Protein AF-A0A4S8Y724-F1 (afdb_monomer_lite)

pLDDT: mean 84.33, std 8.19, range [50.81, 94.75]

Radius of gyration: 23.16 Å; chains: 1; bounding box: 51×45×66 Å

Foldseek 3Di:
DDADPDQLALDLPPDDLVVLCVVPFQASVLSVQLSVCSSVLQPLQNVQSVQCSNDHVPADRQWDFDFDQDPNDTDTDIDGSLVVVLVVLVVLLVQFDDVSLVSSLVSLVVSPPPDPHPSNVSSVVSNVSSVVSVVVGAWEWEFEDEPNDTPDDTFTQPVARDPVSVCVVVVVVCVVAQWPDWDWDDDPRYIYIYTYGYNVRDPVRSVVVVVVSNVRD

Secondary structure (DSSP, 8-state):
-PPPTT---S-TT---HHHHHHS--S-HHHHHHHHHHHHTT-HHHHHHHHHTTTS-TTSPTTEEEEEEEETTEEEEEEEEHHHHHHHHHHHHHHH---HHHHHHHHHHHHHTTT---TTHHHHHHHHHHHHHHHHHSPPEEEEEEETTEE-SPPEE--S-SSHHHHHHHHHHHHHHTTEEEEEEEEETTEEEEEEEE-TTS-HHHHHHHHHHHHTT-

Sequence (217 aa):
MELPDQMLLLEPLHCTADEIMQQGARNPTAVQRYLDCLSSGWLGQALIERYTYGESPDTPQGMLRIKSIIDGKFVDWLKPVKDEIKDDLREILEKGHDDMMEVERDLYEKAMEGTDDPGKELLSEL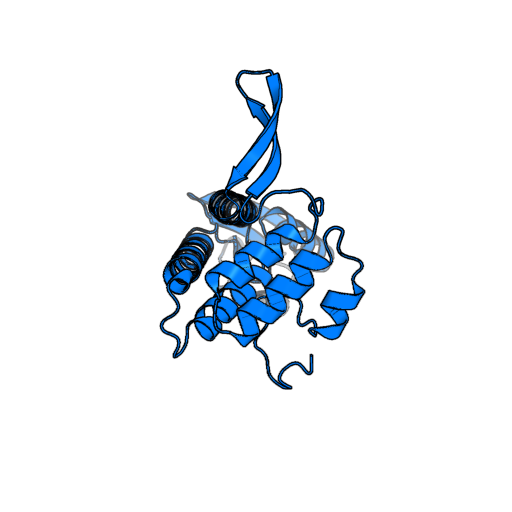VEMIDKGIQSMPKILVTITSKGQEIASPIELKWSYGLEDAIIRLSTKVLEKAIVGMEIKKSGRDFHILYQTDDAAGDSVTLALVEEMRQWR

Organism: Aureobasidium pullulans (NCBI:txid5580)

Structure (mmCIF, N/CA/C/O backbone):
data_AF-A0A4S8Y724-F1
#
_entry.id   AF-A0A4S8Y724-F1
#
loop_
_atom_site.group_PDB
_atom_site.id
_atom_site.type_symbol
_atom_site.label_atom_id
_atom_site.label_alt_id
_atom_site.label_comp_id
_atom_site.label_asym_id
_atom_site.label_entity_id
_atom_site.label_seq_id
_atom_site.pdbx_PDB_ins_code
_atom_site.Cartn_x
_atom_site.Cartn_y
_atom_site.Cartn_z
_atom_site.occupancy
_atom_site.B_iso_or_equiv
_atom_site.auth_seq_id
_atom_site.auth_comp_id
_atom_site.auth_asym_id
_atom_site.auth_atom_id
_atom_site.pdbx_PDB_model_num
ATOM 1 N N . MET A 1 1 ? -1.692 -8.146 -31.064 1.00 50.81 1 MET A N 1
ATOM 2 C CA . MET A 1 1 ? -1.360 -9.423 -30.405 1.00 50.81 1 MET A CA 1
ATOM 3 C C . MET A 1 1 ? -2.606 -9.828 -29.643 1.00 50.81 1 MET A C 1
ATOM 5 O O . MET A 1 1 ? -3.194 -8.941 -29.041 1.00 50.81 1 MET A O 1
ATOM 9 N N . GLU A 1 2 ? -3.067 -11.073 -29.743 1.00 56.47 2 GLU A N 1
ATOM 10 C CA . GLU A 1 2 ? -4.159 -11.546 -28.879 1.00 56.47 2 GLU A CA 1
ATOM 11 C C . GLU A 1 2 ? -3.566 -11.835 -27.496 1.00 56.47 2 GLU A C 1
ATOM 13 O O . GLU A 1 2 ? -2.575 -12.559 -27.395 1.00 56.47 2 GLU A O 1
ATOM 18 N N . LEU A 1 3 ? -4.102 -11.189 -26.460 1.00 58.44 3 LEU A N 1
ATOM 19 C CA . LEU A 1 3 ? -3.680 -11.397 -25.076 1.00 58.44 3 LEU A CA 1
ATOM 20 C C . LEU A 1 3 ? -4.380 -12.642 -24.509 1.00 58.44 3 LEU A C 1
ATOM 22 O O . LEU A 1 3 ? -5.485 -12.960 -24.947 1.00 58.44 3 LEU A O 1
ATOM 26 N N . PRO A 1 4 ? -3.777 -13.354 -23.543 1.00 60.50 4 PRO A N 1
ATOM 27 C CA . PRO A 1 4 ? -4.434 -14.489 -22.905 1.00 60.50 4 PRO A CA 1
ATOM 28 C C . PRO A 1 4 ? -5.722 -14.059 -22.185 1.00 60.50 4 PRO A C 1
ATOM 30 O O . PRO A 1 4 ? -5.703 -13.088 -21.430 1.00 60.50 4 PRO A O 1
ATOM 33 N N . ASP A 1 5 ? -6.799 -14.840 -22.328 1.00 55.91 5 ASP A N 1
ATOM 34 C CA . ASP A 1 5 ? -8.103 -14.584 -21.680 1.00 55.91 5 ASP A CA 1
ATOM 35 C C . ASP A 1 5 ? -8.032 -14.530 -20.137 1.00 55.91 5 ASP A C 1
ATOM 37 O O . ASP A 1 5 ? -8.931 -14.006 -19.483 1.00 55.91 5 ASP A O 1
ATOM 41 N N . GLN A 1 6 ? -6.972 -15.084 -19.536 1.00 62.72 6 GLN A N 1
ATOM 42 C CA . GLN A 1 6 ? -6.714 -15.062 -18.093 1.00 62.72 6 GLN A CA 1
ATOM 43 C C . GLN A 1 6 ? -5.250 -14.699 -17.819 1.00 62.72 6 GLN A C 1
ATOM 45 O O . GLN A 1 6 ? -4.446 -15.542 -17.423 1.00 62.72 6 GLN A O 1
ATOM 50 N N . MET A 1 7 ? -4.888 -13.439 -18.059 1.00 75.56 7 MET A N 1
ATOM 51 C CA . MET A 1 7 ? -3.603 -12.885 -17.628 1.00 75.56 7 MET A CA 1
ATOM 52 C C . MET A 1 7 ? -3.750 -12.252 -16.241 1.00 75.56 7 MET A C 1
ATOM 54 O O . MET A 1 7 ? -4.603 -11.390 -16.037 1.00 75.56 7 MET A O 1
ATOM 58 N N . LEU A 1 8 ? -2.920 -12.670 -15.281 1.00 83.56 8 LEU A N 1
ATOM 59 C CA . LEU A 1 8 ? -2.860 -12.017 -13.976 1.00 83.56 8 LEU A CA 1
ATOM 60 C C . LEU A 1 8 ? -2.126 -10.678 -14.127 1.00 83.56 8 LEU A C 1
ATOM 62 O O . LEU A 1 8 ? -0.907 -10.647 -14.282 1.00 83.56 8 LEU A O 1
ATOM 66 N N . LEU A 1 9 ? -2.877 -9.580 -14.114 1.00 89.12 9 LEU A N 1
ATOM 67 C CA . LEU A 1 9 ? -2.319 -8.231 -14.155 1.00 89.12 9 LEU A CA 1
ATOM 68 C C . LEU A 1 9 ? -1.819 -7.844 -12.767 1.00 89.12 9 LEU A C 1
ATOM 70 O O . LEU A 1 9 ? -2.533 -8.035 -11.792 1.00 89.12 9 LEU A O 1
ATOM 74 N N . LEU A 1 10 ? -0.633 -7.246 -12.683 1.00 88.31 10 LEU A N 1
ATOM 75 C CA . LEU A 1 10 ? -0.099 -6.618 -11.467 1.00 88.31 10 LEU A CA 1
ATOM 76 C C . LEU A 1 10 ? -0.767 -5.253 -11.185 1.00 88.31 10 LEU A C 1
ATOM 78 O O . LEU A 1 10 ? -0.071 -4.271 -10.957 1.00 88.31 10 LEU A O 1
ATOM 82 N N . GLU A 1 11 ? -2.097 -5.178 -11.272 1.00 85.19 11 GLU A N 1
ATOM 83 C CA . GLU A 1 11 ? -2.910 -3.986 -10.999 1.00 85.19 11 GLU A CA 1
ATOM 84 C C . GLU A 1 11 ? -3.979 -4.295 -9.932 1.00 85.19 11 GLU A C 1
ATOM 86 O O . GLU A 1 11 ? -4.795 -5.198 -10.135 1.00 85.19 11 GLU A O 1
ATOM 91 N N . PRO A 1 12 ? -4.045 -3.542 -8.820 1.00 72.62 12 PRO A N 1
ATOM 92 C CA . PRO A 1 12 ? -5.002 -3.791 -7.742 1.00 72.62 12 PRO A CA 1
ATOM 93 C C . PRO A 1 12 ? -6.433 -3.333 -8.077 1.00 72.62 12 PRO A C 1
ATOM 95 O O . PRO A 1 12 ? -7.382 -3.754 -7.426 1.00 72.62 12 PRO A O 1
ATOM 98 N N . LEU A 1 13 ? -6.626 -2.506 -9.113 1.00 74.25 13 LEU A N 1
ATOM 99 C CA . LEU A 1 13 ? -7.915 -1.875 -9.444 1.00 74.25 13 LEU A CA 1
ATOM 100 C C . LEU A 1 13 ? -8.866 -2.741 -10.298 1.00 74.25 13 LEU A C 1
ATOM 102 O O . LEU A 1 13 ? -9.818 -2.213 -10.870 1.00 74.25 13 LEU A O 1
ATOM 106 N N . HIS A 1 14 ? -8.630 -4.055 -10.398 1.00 70.62 14 HIS A N 1
ATOM 107 C CA . HIS A 1 14 ? -9.450 -5.000 -11.178 1.00 70.62 14 HIS A CA 1
ATOM 108 C C . HIS A 1 14 ? -9.737 -4.563 -12.630 1.00 70.62 14 HIS A C 1
ATOM 110 O O . HIS A 1 14 ? -10.817 -4.824 -13.160 1.00 70.62 14 HIS A O 1
ATOM 116 N N . CYS A 1 15 ? -8.781 -3.901 -13.281 1.00 77.38 15 CYS A N 1
ATOM 117 C CA . CYS A 1 15 ? -8.887 -3.543 -14.690 1.00 77.38 15 CYS A CA 1
ATOM 118 C C . CYS A 1 15 ? -8.529 -4.724 -15.606 1.00 77.38 15 CYS A C 1
ATOM 120 O O . CYS A 1 15 ? -7.830 -5.661 -15.224 1.00 77.38 15 CYS A O 1
ATOM 122 N N . THR A 1 16 ? -9.014 -4.668 -16.839 1.00 83.75 16 THR A N 1
ATOM 123 C CA . THR A 1 16 ? -8.632 -5.549 -17.945 1.00 83.75 16 THR A CA 1
ATOM 124 C C . THR A 1 16 ? -7.471 -4.947 -18.735 1.00 83.75 16 THR A C 1
ATOM 126 O O . THR A 1 16 ? -7.228 -3.740 -18.696 1.00 83.75 16 THR A O 1
ATOM 129 N N . ALA A 1 17 ? -6.757 -5.770 -19.507 1.00 82.81 17 ALA A N 1
ATOM 130 C CA . ALA A 1 17 ? -5.670 -5.273 -20.349 1.00 82.81 17 ALA A CA 1
ATOM 131 C C . ALA A 1 17 ? -6.146 -4.224 -21.374 1.00 82.81 17 ALA A C 1
ATOM 133 O O . ALA A 1 17 ? -5.466 -3.219 -21.582 1.00 82.81 17 ALA A O 1
ATOM 134 N N . ASP A 1 18 ? -7.337 -4.418 -21.951 1.00 81.88 18 ASP A N 1
ATOM 135 C CA . ASP A 1 18 ? -7.951 -3.458 -22.874 1.00 81.88 18 ASP A CA 1
ATOM 136 C C . ASP A 1 18 ? -8.247 -2.119 -22.188 1.00 81.88 18 ASP A C 1
ATOM 138 O O . ASP A 1 18 ? -7.992 -1.059 -22.762 1.00 81.88 18 ASP A O 1
ATOM 142 N N . GLU A 1 19 ? -8.738 -2.148 -20.946 1.00 84.88 19 GLU A N 1
ATOM 143 C CA . GLU A 1 19 ? -8.972 -0.932 -20.165 1.00 84.88 19 GLU A CA 1
ATOM 144 C C . GLU A 1 19 ? -7.664 -0.185 -19.887 1.00 84.88 19 GLU A C 1
ATOM 146 O O . GLU A 1 19 ? -7.619 1.028 -20.085 1.00 84.88 19 GLU A O 1
ATOM 151 N N . ILE A 1 20 ? -6.579 -0.878 -19.519 1.00 84.44 20 ILE A N 1
ATOM 152 C CA . ILE A 1 20 ? -5.262 -0.244 -19.313 1.00 84.44 20 ILE A CA 1
ATOM 153 C C . ILE A 1 20 ? -4.777 0.420 -20.610 1.00 84.44 20 ILE A C 1
ATOM 155 O O . ILE A 1 20 ? -4.325 1.566 -20.596 1.00 84.44 20 ILE A O 1
ATOM 159 N N . MET A 1 21 ? -4.913 -0.257 -21.755 1.00 83.19 21 MET A N 1
ATOM 160 C CA . MET A 1 21 ? -4.533 0.309 -23.055 1.00 83.19 21 MET A CA 1
ATOM 161 C C . MET A 1 21 ? -5.349 1.558 -23.425 1.00 83.19 21 MET A C 1
ATOM 163 O O . MET A 1 21 ? -4.841 2.442 -24.117 1.00 83.19 21 MET A O 1
ATOM 167 N N . GLN A 1 22 ? -6.595 1.657 -22.958 1.00 82.50 22 GLN A N 1
ATOM 168 C CA . GLN A 1 22 ? -7.498 2.777 -23.238 1.00 82.50 22 GLN A CA 1
ATOM 169 C C . GLN A 1 22 ? -7.375 3.947 -22.249 1.00 82.50 22 GLN A C 1
ATOM 171 O O . GLN A 1 22 ? -7.825 5.046 -22.570 1.00 82.50 22 GLN A O 1
ATOM 176 N N . GLN A 1 23 ? -6.730 3.765 -21.091 1.00 80.19 23 GLN A N 1
ATOM 177 C CA . GLN A 1 23 ? -6.612 4.783 -20.031 1.00 80.19 23 GLN A CA 1
ATOM 178 C C . GLN A 1 23 ? -5.786 6.030 -20.409 1.00 80.19 23 GLN A C 1
ATOM 180 O O . GLN A 1 23 ? -5.678 6.961 -19.613 1.00 80.19 23 GLN A O 1
ATOM 185 N N . GLY A 1 24 ? -5.240 6.108 -21.627 1.00 76.19 24 GLY A N 1
ATOM 186 C CA . GLY A 1 24 ? -4.552 7.307 -22.110 1.00 76.19 24 GLY A CA 1
ATOM 187 C C . GLY A 1 24 ? -3.222 7.564 -21.398 1.00 76.19 24 GLY A C 1
ATOM 188 O O . GLY A 1 24 ? -2.904 8.713 -21.089 1.00 76.19 24 GLY A O 1
ATOM 189 N N . ALA A 1 25 ? -2.450 6.502 -21.136 1.00 84.50 25 ALA A N 1
ATOM 190 C CA . ALA A 1 25 ? -1.119 6.602 -20.545 1.00 84.50 25 ALA A CA 1
ATOM 191 C C . ALA A 1 25 ? -0.234 7.596 -21.314 1.00 84.50 25 ALA A C 1
ATOM 193 O O . ALA A 1 25 ? -0.240 7.647 -22.547 1.00 84.50 25 ALA A O 1
ATOM 194 N N . ARG A 1 26 ? 0.580 8.364 -20.583 1.00 85.88 26 ARG A N 1
ATOM 195 C CA . ARG A 1 26 ? 1.536 9.303 -21.185 1.00 85.88 26 ARG A CA 1
ATOM 196 C C . ARG A 1 26 ? 2.634 8.571 -21.960 1.00 85.88 26 ARG A C 1
ATOM 198 O O . ARG A 1 26 ? 3.128 9.097 -22.958 1.00 85.88 26 ARG A O 1
ATOM 205 N N . ASN A 1 27 ? 2.952 7.346 -21.539 1.00 88.25 27 ASN A N 1
ATOM 206 C CA . ASN A 1 27 ? 3.823 6.413 -22.240 1.00 88.25 27 ASN A CA 1
ATOM 207 C C . ASN A 1 27 ? 3.052 5.152 -22.689 1.00 88.25 27 ASN A C 1
ATOM 209 O O . ASN A 1 27 ? 3.112 4.121 -22.017 1.00 88.25 27 ASN A O 1
ATOM 213 N N . PRO A 1 28 ? 2.356 5.178 -23.841 1.00 87.88 28 PRO A N 1
ATOM 214 C CA . PRO A 1 28 ? 1.649 4.002 -24.358 1.00 87.88 28 PRO A CA 1
ATOM 215 C C . PRO A 1 28 ? 2.576 2.809 -24.631 1.00 87.88 28 PRO A C 1
ATOM 217 O O . PRO A 1 28 ? 2.171 1.656 -24.518 1.00 87.88 28 PRO A O 1
ATOM 220 N N . THR A 1 29 ? 3.846 3.071 -24.955 1.00 89.06 29 THR A N 1
ATOM 221 C CA . THR A 1 29 ? 4.844 2.018 -25.174 1.00 89.06 29 THR A CA 1
ATOM 222 C C . THR A 1 29 ? 5.151 1.259 -23.883 1.00 89.06 29 THR A C 1
ATOM 224 O O . THR A 1 29 ? 5.388 0.058 -23.939 1.00 89.06 29 THR A O 1
ATOM 227 N N . ALA A 1 30 ? 5.121 1.924 -22.722 1.00 91.00 30 ALA A N 1
ATOM 228 C CA . ALA A 1 30 ? 5.264 1.256 -21.428 1.00 91.00 30 ALA A CA 1
ATOM 229 C C . ALA A 1 30 ? 4.103 0.296 -21.150 1.00 91.00 30 ALA A C 1
ATOM 231 O O . ALA A 1 30 ? 4.340 -0.823 -20.711 1.00 91.00 30 ALA A O 1
ATOM 232 N N . VAL A 1 31 ? 2.869 0.684 -21.491 1.00 91.06 31 VAL A N 1
ATOM 233 C CA . VAL A 1 31 ? 1.697 -0.202 -21.379 1.00 91.06 31 VAL A CA 1
ATOM 234 C C . VAL A 1 31 ? 1.869 -1.449 -22.244 1.00 91.06 31 VAL A C 1
ATOM 236 O O . VAL A 1 31 ? 1.654 -2.562 -21.774 1.00 91.06 31 VAL A O 1
ATOM 239 N N . GLN A 1 32 ? 2.324 -1.294 -23.491 1.00 90.06 32 GLN A N 1
ATOM 240 C CA . GLN A 1 32 ? 2.586 -2.453 -24.345 1.00 90.06 32 GLN A CA 1
ATOM 241 C C . GLN A 1 32 ? 3.688 -3.348 -23.760 1.00 90.06 32 GLN A C 1
ATOM 243 O O . GLN A 1 32 ? 3.498 -4.557 -23.656 1.00 90.06 32 GLN A O 1
ATOM 248 N N . ARG A 1 33 ? 4.813 -2.764 -23.319 1.00 91.19 33 ARG A N 1
ATOM 249 C CA . ARG A 1 33 ? 5.914 -3.525 -22.706 1.00 91.19 33 ARG A CA 1
ATOM 250 C C . ARG A 1 33 ? 5.476 -4.247 -21.435 1.00 91.19 33 ARG A C 1
ATOM 252 O O . ARG A 1 33 ? 5.910 -5.373 -21.224 1.00 91.19 33 ARG A O 1
ATOM 259 N N . TYR A 1 34 ? 4.621 -3.638 -20.619 1.00 92.75 34 TYR A N 1
ATOM 260 C CA . TYR A 1 34 ? 4.039 -4.269 -19.438 1.00 92.75 34 TYR A CA 1
ATOM 261 C C . TYR A 1 34 ? 3.303 -5.563 -19.796 1.00 92.75 34 TYR A C 1
ATOM 263 O O . TYR A 1 34 ? 3.619 -6.621 -19.251 1.00 92.75 34 TYR A O 1
ATOM 271 N N . LEU A 1 35 ? 2.370 -5.490 -20.749 1.00 91.25 35 LEU A N 1
ATOM 272 C CA . LEU A 1 35 ? 1.575 -6.643 -21.178 1.00 91.25 35 LEU A CA 1
ATOM 273 C C . LEU A 1 35 ? 2.461 -7.720 -21.823 1.00 91.25 35 LEU A C 1
ATOM 275 O O . LEU A 1 35 ? 2.308 -8.905 -21.525 1.00 91.25 35 LEU A O 1
ATOM 279 N N . ASP A 1 36 ? 3.438 -7.313 -22.637 1.00 90.62 36 ASP A N 1
ATOM 280 C CA . ASP A 1 36 ? 4.399 -8.226 -23.260 1.00 90.62 36 ASP A CA 1
ATOM 281 C C . ASP A 1 36 ? 5.251 -8.950 -22.197 1.00 90.62 36 ASP A C 1
ATOM 283 O O . ASP A 1 36 ? 5.431 -10.170 -22.267 1.00 90.62 36 ASP A O 1
ATOM 287 N N . CYS A 1 37 ? 5.722 -8.230 -21.171 1.00 91.00 37 CYS A N 1
ATOM 288 C CA . CYS A 1 37 ? 6.478 -8.804 -20.057 1.00 91.00 37 CYS A CA 1
ATOM 289 C C . CYS A 1 37 ? 5.633 -9.802 -19.263 1.00 91.00 37 CYS A C 1
AT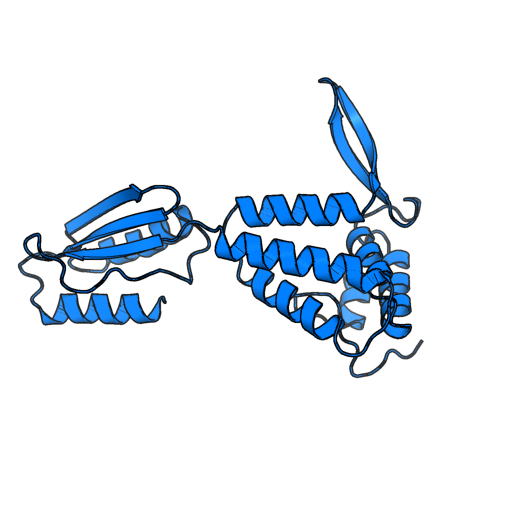OM 291 O O . CYS A 1 37 ? 6.102 -10.908 -19.002 1.00 91.00 37 CYS A O 1
ATOM 293 N N . LEU A 1 38 ? 4.380 -9.465 -18.938 1.00 89.44 38 LEU A N 1
ATOM 294 C CA . LEU A 1 38 ? 3.471 -10.385 -18.247 1.00 89.44 38 LEU A CA 1
ATOM 295 C C . LEU A 1 38 ? 3.213 -11.655 -19.057 1.00 89.44 38 LEU A C 1
ATOM 297 O O . LEU A 1 38 ? 3.320 -12.754 -18.517 1.00 89.44 38 LEU A O 1
ATOM 301 N N . SER A 1 39 ? 2.953 -11.522 -20.360 1.00 87.06 39 SER A N 1
ATOM 302 C CA . SER A 1 39 ? 2.743 -12.674 -21.246 1.00 87.06 39 SER A CA 1
ATOM 303 C C . SER A 1 39 ? 3.971 -13.590 -21.337 1.00 87.06 39 SER A C 1
ATOM 305 O O . SER A 1 39 ? 3.839 -14.793 -21.554 1.00 87.06 39 SER A O 1
ATOM 307 N N . SER A 1 40 ? 5.162 -13.026 -21.118 1.00 87.31 40 SER A N 1
ATOM 308 C CA . SER A 1 40 ? 6.445 -13.734 -21.120 1.00 87.31 40 SER A CA 1
ATOM 309 C C . SER A 1 40 ? 6.866 -14.234 -19.731 1.00 87.31 40 SER A C 1
ATOM 311 O O . SER A 1 40 ? 7.923 -14.851 -19.599 1.00 87.31 40 SER A O 1
ATOM 313 N N . GLY A 1 41 ? 6.069 -13.967 -18.690 1.00 85.31 41 GLY A N 1
ATOM 314 C CA . GLY A 1 41 ? 6.367 -14.328 -17.301 1.00 85.31 41 GLY A CA 1
ATOM 315 C C . GLY A 1 41 ? 7.423 -13.451 -16.617 1.00 85.31 41 GLY A C 1
ATOM 316 O O . GLY A 1 41 ? 7.922 -13.830 -15.562 1.00 85.31 41 GLY A O 1
ATOM 317 N N . TRP A 1 42 ? 7.775 -12.296 -17.189 1.00 89.44 42 TRP A N 1
ATOM 318 C CA . TRP A 1 42 ? 8.791 -11.372 -16.669 1.00 89.44 42 TRP A CA 1
ATOM 319 C C . TRP A 1 42 ? 8.166 -10.386 -15.680 1.00 89.44 42 TRP A C 1
ATOM 321 O O . TRP A 1 42 ? 7.915 -9.221 -15.998 1.00 89.44 42 TRP A O 1
ATOM 331 N N . LEU A 1 43 ? 7.883 -10.863 -14.471 1.00 89.31 43 LEU A N 1
ATOM 332 C CA . LEU A 1 43 ? 7.096 -10.141 -13.469 1.00 89.31 43 LEU A CA 1
ATOM 333 C C . LEU A 1 43 ? 7.789 -8.875 -12.970 1.00 89.31 43 LEU A C 1
ATOM 335 O O . LEU A 1 43 ? 7.159 -7.822 -12.883 1.00 89.31 43 LEU A O 1
ATOM 339 N N . GLY A 1 44 ? 9.089 -8.955 -12.676 1.00 88.69 44 GLY A N 1
ATOM 340 C CA . GLY A 1 44 ? 9.834 -7.789 -12.190 1.00 88.69 44 GLY A CA 1
ATOM 341 C C . GLY A 1 44 ? 9.902 -6.677 -13.234 1.00 88.69 44 GLY A C 1
ATOM 342 O O . GLY A 1 44 ? 9.716 -5.506 -12.905 1.00 88.69 44 GLY A O 1
ATOM 343 N N . GLN A 1 45 ? 10.106 -7.042 -14.505 1.00 90.00 45 GLN A N 1
ATOM 344 C CA . GLN A 1 45 ? 10.107 -6.064 -15.590 1.00 90.00 45 GLN A CA 1
ATOM 345 C C . GLN A 1 45 ? 8.707 -5.498 -15.820 1.00 90.00 45 GLN A C 1
ATOM 347 O O . GLN A 1 45 ? 8.578 -4.289 -15.974 1.00 90.00 45 GLN A O 1
ATOM 352 N N . ALA A 1 46 ? 7.659 -6.326 -15.776 1.00 91.88 46 ALA A N 1
ATOM 353 C CA . ALA A 1 46 ? 6.287 -5.843 -15.866 1.00 91.88 46 ALA A CA 1
ATOM 354 C C . ALA A 1 46 ? 5.999 -4.789 -14.783 1.00 91.88 46 ALA A C 1
ATOM 356 O O . ALA A 1 46 ? 5.570 -3.683 -15.102 1.00 91.88 46 ALA A O 1
ATOM 357 N N . LEU A 1 47 ? 6.319 -5.062 -13.517 1.00 91.56 47 LEU A N 1
ATOM 358 C CA . LEU A 1 47 ? 6.109 -4.087 -12.444 1.00 91.56 47 LEU A CA 1
ATOM 359 C C . LEU A 1 47 ? 6.865 -2.767 -12.687 1.00 91.56 47 LEU A C 1
ATOM 361 O O . LEU A 1 47 ? 6.323 -1.691 -12.445 1.00 91.56 47 LEU A O 1
ATOM 365 N N . ILE A 1 48 ? 8.086 -2.833 -13.223 1.00 90.88 48 ILE A N 1
ATOM 366 C CA . ILE A 1 48 ? 8.846 -1.638 -13.612 1.00 90.88 48 ILE A CA 1
ATOM 367 C C . ILE A 1 48 ? 8.121 -0.850 -14.709 1.00 90.88 48 ILE A C 1
ATOM 369 O O . ILE A 1 48 ? 8.009 0.370 -14.614 1.00 90.88 48 ILE A O 1
ATOM 373 N N . GLU A 1 49 ? 7.619 -1.523 -15.747 1.00 91.25 49 GLU A N 1
ATOM 374 C CA . GLU A 1 49 ? 6.905 -0.858 -16.842 1.00 91.25 49 GLU A CA 1
ATOM 375 C C . GLU A 1 49 ? 5.621 -0.175 -16.358 1.00 91.25 49 GLU A C 1
ATOM 377 O O . GLU A 1 49 ? 5.347 0.951 -16.783 1.00 91.25 49 GLU A O 1
ATOM 382 N N . ARG A 1 50 ? 4.898 -0.796 -15.416 1.00 90.81 50 ARG A N 1
ATOM 383 C CA . ARG A 1 50 ? 3.697 -0.228 -14.780 1.00 90.81 50 ARG A CA 1
ATOM 384 C C . ARG A 1 50 ? 3.953 1.162 -14.197 1.00 90.81 50 ARG A C 1
ATOM 386 O O . ARG A 1 50 ? 3.207 2.099 -14.466 1.00 90.81 50 ARG A O 1
ATOM 393 N N . TYR A 1 51 ? 5.062 1.334 -13.484 1.00 89.44 51 TYR A N 1
ATOM 394 C CA . TYR A 1 51 ? 5.443 2.624 -12.897 1.00 89.44 51 TYR A CA 1
ATOM 395 C C . TYR A 1 51 ? 5.793 3.698 -13.938 1.00 89.44 51 TYR A C 1
ATOM 397 O O . TYR A 1 51 ? 5.781 4.889 -13.638 1.00 89.44 51 TYR A O 1
ATOM 405 N N . THR A 1 52 ? 6.069 3.310 -15.184 1.00 89.62 52 THR A N 1
ATOM 406 C CA . THR A 1 52 ? 6.468 4.245 -16.248 1.00 89.62 52 THR A CA 1
ATOM 407 C C . THR A 1 52 ? 5.312 4.714 -17.137 1.00 89.62 52 THR A C 1
ATOM 409 O O . THR A 1 52 ? 5.540 5.478 -18.076 1.00 89.62 52 THR A O 1
ATOM 412 N N . TYR A 1 53 ? 4.059 4.335 -16.851 1.00 90.12 53 TYR A N 1
ATOM 413 C CA . TYR A 1 53 ? 2.889 4.776 -17.632 1.00 90.12 53 TYR A CA 1
ATOM 414 C C . TYR A 1 53 ? 2.733 6.301 -17.683 1.00 90.12 53 TYR A C 1
ATOM 416 O O . TYR A 1 53 ? 2.319 6.854 -18.706 1.00 90.12 53 TYR A O 1
ATOM 424 N N . GLY A 1 54 ? 3.066 6.985 -16.583 1.00 87.25 54 GLY A N 1
ATOM 425 C CA . GLY A 1 54 ? 2.981 8.442 -16.446 1.00 87.25 54 GLY A CA 1
ATOM 426 C C . GLY A 1 54 ? 4.174 9.213 -17.022 1.00 87.25 54 GLY A C 1
ATOM 427 O O . GLY A 1 54 ? 4.146 10.448 -17.054 1.00 87.25 54 GLY A O 1
ATOM 428 N N . GLU A 1 55 ? 5.205 8.513 -17.495 1.00 90.56 55 GLU A N 1
ATOM 429 C CA . GLU A 1 55 ? 6.468 9.108 -17.929 1.00 90.56 55 GLU A CA 1
ATOM 430 C C . GLU A 1 55 ? 6.463 9.570 -19.390 1.00 90.56 55 GLU A C 1
ATOM 432 O O . GLU A 1 55 ? 5.545 9.306 -20.167 1.00 90.56 55 GLU A O 1
ATOM 437 N N . SER A 1 56 ? 7.508 10.306 -19.780 1.00 87.06 56 SER A N 1
ATOM 438 C CA . SER A 1 56 ? 7.758 10.589 -21.196 1.00 87.06 56 SER A CA 1
ATOM 439 C C . SER A 1 56 ? 8.175 9.305 -21.928 1.00 87.06 56 SER A C 1
ATOM 441 O O . SER A 1 56 ? 8.940 8.524 -21.359 1.00 87.06 56 SER A O 1
ATOM 443 N N . PRO A 1 57 ? 7.799 9.109 -23.206 1.00 85.19 57 PRO A N 1
ATOM 444 C CA . PRO A 1 57 ? 8.348 8.033 -24.038 1.00 85.19 57 PRO A CA 1
ATOM 445 C C . PRO A 1 57 ? 9.884 8.033 -24.130 1.00 85.19 57 PRO A C 1
ATOM 447 O O . PRO A 1 57 ? 10.479 6.984 -24.354 1.00 85.19 57 PRO A O 1
ATOM 450 N N . ASP A 1 58 ? 10.515 9.196 -23.926 1.00 86.19 58 ASP A N 1
ATOM 451 C CA . ASP A 1 58 ? 11.975 9.363 -23.932 1.00 86.19 58 ASP A CA 1
ATOM 452 C C . ASP A 1 58 ? 12.646 9.025 -22.588 1.00 86.19 58 ASP A C 1
ATOM 454 O O . ASP A 1 58 ? 13.875 9.063 -22.488 1.00 86.19 58 ASP A O 1
ATOM 458 N N . THR A 1 59 ? 11.875 8.763 -21.524 1.00 87.19 59 THR A N 1
ATOM 459 C CA . THR A 1 59 ? 12.447 8.364 -20.233 1.00 87.19 59 THR A CA 1
ATOM 460 C C . THR A 1 59 ? 13.101 6.983 -20.393 1.00 87.19 59 THR A C 1
ATOM 462 O O . THR A 1 59 ? 12.453 6.060 -20.895 1.00 87.19 59 THR A O 1
ATOM 465 N N . PRO A 1 60 ? 14.379 6.811 -19.997 1.00 87.12 60 PRO A N 1
ATOM 466 C CA . PRO A 1 60 ? 15.052 5.522 -20.104 1.00 87.12 60 PRO A CA 1
ATOM 467 C C . PRO A 1 60 ? 14.307 4.415 -19.355 1.00 87.12 60 PRO A C 1
ATOM 469 O O . PRO A 1 60 ? 13.787 4.633 -18.261 1.00 87.12 60 PRO A O 1
ATOM 472 N N . GLN A 1 61 ? 14.304 3.212 -19.926 1.00 82.88 61 GLN A N 1
ATOM 473 C CA . GLN A 1 61 ? 13.696 2.043 -19.297 1.00 82.88 61 GLN A CA 1
ATOM 474 C C . GLN A 1 61 ? 14.305 1.795 -17.907 1.00 82.88 61 GLN A C 1
ATOM 476 O O . GLN A 1 61 ? 15.525 1.840 -17.740 1.00 82.88 61 GLN A O 1
ATOM 481 N N . GLY A 1 62 ? 13.451 1.542 -16.912 1.00 83.69 62 GLY A N 1
ATOM 482 C CA . GLY A 1 62 ? 13.879 1.327 -15.527 1.00 83.69 62 GLY A CA 1
ATOM 483 C C . GLY A 1 62 ? 14.214 2.599 -14.739 1.00 83.69 62 GLY A C 1
ATOM 484 O O . GLY A 1 62 ? 14.692 2.483 -13.611 1.00 83.69 62 GLY A O 1
ATOM 485 N N . MET A 1 63 ? 13.950 3.791 -15.287 1.00 89.81 63 MET A N 1
ATOM 486 C CA . MET A 1 63 ? 14.163 5.079 -14.617 1.00 89.81 63 MET A CA 1
ATOM 487 C C . MET A 1 63 ? 12.877 5.917 -14.570 1.00 89.81 63 MET A C 1
ATOM 489 O O . MET A 1 63 ? 12.049 5.834 -15.474 1.00 89.81 63 MET A O 1
ATOM 493 N N . LEU A 1 64 ? 12.745 6.771 -13.552 1.00 89.38 64 LEU A N 1
ATOM 494 C CA . LEU A 1 64 ? 11.684 7.777 -13.426 1.00 89.38 64 LEU A CA 1
ATOM 495 C C . LEU A 1 64 ? 12.277 9.176 -13.361 1.00 89.38 64 LEU A C 1
ATOM 497 O O . LEU A 1 64 ? 13.342 9.375 -12.772 1.00 89.38 64 LEU A O 1
ATOM 501 N N . ARG A 1 65 ? 11.580 10.151 -13.948 1.00 88.19 65 ARG A N 1
ATOM 502 C CA . ARG A 1 65 ? 11.949 11.559 -13.835 1.00 88.19 65 ARG A CA 1
ATOM 503 C C . ARG A 1 65 ? 11.376 12.145 -12.548 1.00 88.19 65 ARG A C 1
ATOM 505 O O . ARG A 1 65 ? 10.184 12.431 -12.466 1.00 88.19 65 ARG A O 1
ATOM 512 N N . ILE A 1 66 ? 12.241 12.372 -11.566 1.00 87.12 66 ILE A N 1
ATOM 513 C CA . ILE A 1 66 ? 11.853 12.818 -10.229 1.00 87.12 66 ILE A CA 1
ATOM 514 C C . ILE A 1 66 ? 12.266 14.269 -9.995 1.00 87.12 66 ILE A C 1
ATOM 516 O O . ILE A 1 66 ? 13.390 14.694 -10.272 1.00 87.12 66 ILE A O 1
ATOM 520 N N . LYS A 1 67 ? 11.340 15.025 -9.404 1.00 88.31 67 LYS A N 1
ATOM 521 C CA . LYS A 1 67 ? 11.549 16.399 -8.947 1.00 88.31 67 LYS A CA 1
ATOM 522 C C . LYS A 1 67 ? 11.765 16.399 -7.444 1.00 88.31 67 LYS A C 1
ATOM 524 O O . LYS A 1 67 ? 10.842 16.094 -6.698 1.00 88.31 67 LYS A O 1
ATOM 529 N N . SER A 1 68 ? 12.961 16.767 -6.997 1.00 86.12 68 SER A N 1
ATOM 530 C CA . SER A 1 68 ? 13.282 16.793 -5.569 1.00 86.12 68 SER A CA 1
ATOM 531 C C . SER A 1 68 ? 14.214 17.948 -5.208 1.00 86.12 68 SER A C 1
ATOM 533 O O . SER A 1 68 ? 14.787 18.610 -6.075 1.00 86.12 68 SER A O 1
ATOM 535 N N . ILE A 1 69 ? 14.344 18.220 -3.911 1.00 89.38 69 ILE A N 1
ATOM 536 C CA . ILE A 1 69 ? 15.295 19.192 -3.374 1.00 89.38 69 ILE A CA 1
ATOM 537 C C . ILE A 1 69 ? 16.520 18.424 -2.876 1.00 89.38 69 ILE A C 1
ATOM 539 O O . ILE A 1 69 ? 16.446 17.719 -1.874 1.00 89.38 69 ILE A O 1
ATOM 543 N N . ILE A 1 70 ? 17.656 18.597 -3.553 1.00 84.06 70 ILE A N 1
ATOM 544 C CA . ILE A 1 70 ? 18.951 18.023 -3.166 1.00 84.06 70 ILE A CA 1
ATOM 545 C C . ILE A 1 70 ? 19.877 19.179 -2.791 1.00 84.06 70 ILE A C 1
ATOM 547 O O . ILE A 1 70 ? 20.023 20.138 -3.550 1.00 84.06 70 ILE A O 1
ATOM 551 N N . ASP A 1 71 ? 20.456 19.128 -1.590 1.00 90.62 71 ASP A N 1
ATOM 552 C CA . ASP A 1 71 ? 21.322 20.182 -1.041 1.00 90.62 71 ASP A CA 1
ATOM 553 C C . ASP A 1 71 ? 20.696 21.591 -1.101 1.00 90.62 71 ASP A C 1
ATOM 555 O O . ASP A 1 71 ? 21.337 22.583 -1.458 1.00 90.62 71 ASP A O 1
ATOM 559 N N . GLY A 1 72 ? 19.396 21.680 -0.794 1.00 92.69 72 GLY A N 1
ATOM 560 C CA . GLY A 1 72 ? 18.637 22.936 -0.815 1.00 92.69 72 GLY A CA 1
ATOM 561 C C . GLY A 1 72 ? 18.348 23.487 -2.218 1.00 92.69 72 GLY A C 1
ATOM 562 O O . GLY A 1 72 ? 17.796 24.581 -2.336 1.00 92.69 72 GLY A O 1
ATOM 563 N N . LYS A 1 73 ? 18.694 22.754 -3.284 1.00 91.56 73 LYS A N 1
ATOM 564 C CA . LYS A 1 73 ? 18.408 23.119 -4.675 1.00 91.56 73 LYS A CA 1
ATOM 565 C C . LYS A 1 73 ? 17.351 22.202 -5.258 1.00 91.56 73 LYS A C 1
ATOM 567 O O . LYS A 1 73 ? 17.456 20.984 -5.173 1.00 91.56 73 LYS A O 1
ATOM 572 N N . PHE A 1 74 ? 16.357 22.802 -5.898 1.00 92.75 74 PHE A N 1
ATOM 573 C CA . PHE A 1 74 ? 15.406 22.049 -6.699 1.00 92.75 74 PHE A CA 1
ATOM 574 C C . PHE A 1 74 ? 16.110 21.501 -7.942 1.00 92.75 74 PHE A C 1
ATOM 576 O O . PHE A 1 74 ? 16.683 22.268 -8.721 1.00 92.75 74 PHE A O 1
ATOM 583 N N . VAL A 1 75 ? 16.076 20.183 -8.107 1.00 90.31 75 VAL A N 1
ATOM 584 C CA . VAL A 1 75 ? 16.710 19.470 -9.212 1.00 90.31 75 VAL A CA 1
ATOM 585 C C . VAL A 1 75 ? 15.743 18.457 -9.811 1.00 90.31 75 VAL A C 1
ATOM 587 O O . VAL A 1 75 ? 14.942 17.833 -9.113 1.00 90.31 75 VAL A O 1
ATOM 590 N N . ASP A 1 76 ? 15.833 18.319 -11.127 1.00 91.69 76 ASP A N 1
ATOM 591 C CA . ASP A 1 76 ? 15.160 17.281 -11.898 1.00 91.69 76 ASP A CA 1
ATOM 592 C C . ASP A 1 76 ? 16.216 16.241 -12.286 1.00 91.69 76 ASP A C 1
ATOM 594 O O . ASP A 1 76 ? 17.264 16.600 -12.837 1.00 91.69 76 ASP A O 1
ATOM 598 N N . TRP A 1 77 ? 15.994 14.980 -11.927 1.00 90.81 77 TRP A N 1
ATOM 599 C CA . TRP A 1 77 ? 16.962 13.902 -12.121 1.00 90.81 77 TRP A CA 1
ATOM 600 C C . TRP A 1 77 ? 16.267 12.549 -12.315 1.00 90.81 77 TRP A C 1
ATOM 602 O O . TRP A 1 77 ? 15.055 12.424 -12.151 1.00 90.81 77 TRP A O 1
ATOM 612 N N . LEU A 1 78 ? 17.039 11.535 -12.716 1.00 91.25 78 LEU A N 1
ATOM 613 C CA . LEU A 1 78 ? 16.532 10.181 -12.935 1.00 91.25 78 LEU A CA 1
ATOM 614 C C . LEU A 1 78 ? 16.823 9.280 -11.740 1.00 91.25 78 LEU A C 1
ATOM 616 O O . LEU A 1 78 ? 17.988 9.118 -11.374 1.00 91.25 78 LEU A O 1
ATOM 620 N N . LYS A 1 79 ? 15.786 8.640 -11.205 1.00 92.38 79 LYS A N 1
ATOM 621 C CA . LYS A 1 79 ? 15.892 7.649 -10.131 1.00 92.38 79 LYS A CA 1
ATOM 622 C C . LYS A 1 79 ? 15.540 6.249 -10.647 1.00 92.38 79 LYS A C 1
ATOM 624 O O . LYS A 1 79 ? 14.620 6.139 -11.462 1.00 92.38 79 LYS A O 1
ATOM 629 N N . PRO A 1 80 ? 16.226 5.182 -10.195 1.00 91.88 80 PRO A N 1
ATOM 630 C CA . PRO A 1 80 ? 15.829 3.815 -10.515 1.00 91.88 80 PRO A CA 1
ATOM 631 C C . PRO A 1 80 ? 14.398 3.519 -10.055 1.00 91.88 80 PRO A C 1
ATOM 633 O O . PRO A 1 80 ? 14.050 3.782 -8.905 1.00 91.88 80 PRO A O 1
ATOM 636 N N . VAL A 1 81 ? 13.584 2.919 -10.929 1.00 91.25 81 VAL A N 1
ATOM 637 C CA . VAL A 1 81 ? 12.170 2.607 -10.639 1.00 91.25 81 VAL A CA 1
ATOM 638 C C . VAL A 1 81 ? 12.040 1.742 -9.385 1.00 91.25 81 VAL A C 1
ATOM 640 O O . VAL A 1 81 ? 11.219 2.040 -8.532 1.00 91.25 81 VAL A O 1
ATOM 643 N N . LYS A 1 82 ? 12.890 0.718 -9.216 1.00 89.44 82 LYS A N 1
ATOM 644 C CA . LYS A 1 82 ? 12.861 -0.162 -8.031 1.00 89.44 82 LYS A CA 1
ATOM 645 C C . LYS A 1 82 ? 12.979 0.615 -6.712 1.00 89.44 82 LYS A C 1
ATOM 647 O O . LYS A 1 82 ? 12.317 0.252 -5.743 1.00 89.44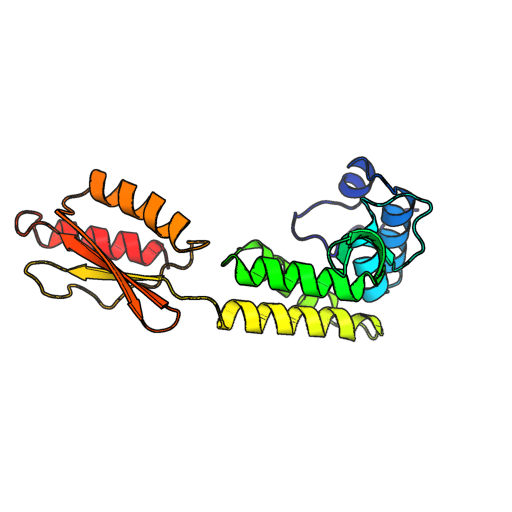 82 LYS A O 1
ATOM 652 N N . ASP A 1 83 ? 13.809 1.655 -6.677 1.00 91.25 83 ASP A N 1
ATOM 653 C CA . ASP A 1 83 ? 13.979 2.475 -5.476 1.00 91.25 83 ASP A CA 1
ATOM 654 C C . ASP A 1 83 ? 12.751 3.358 -5.240 1.00 91.25 83 ASP A C 1
ATOM 656 O O . ASP A 1 83 ? 12.343 3.533 -4.097 1.00 91.25 83 ASP A O 1
ATOM 660 N N . GLU A 1 84 ? 12.131 3.872 -6.308 1.00 91.62 84 GLU A N 1
ATOM 661 C CA . GLU A 1 84 ? 10.876 4.620 -6.194 1.00 91.62 84 GLU A CA 1
ATOM 662 C C . GLU A 1 84 ? 9.729 3.745 -5.694 1.00 91.62 84 GLU A C 1
ATOM 664 O O . GLU A 1 84 ? 9.093 4.119 -4.722 1.00 91.62 84 GLU A O 1
ATOM 669 N N . ILE A 1 85 ? 9.526 2.547 -6.258 1.00 89.44 85 ILE A N 1
ATOM 670 C CA . ILE A 1 85 ? 8.469 1.616 -5.818 1.00 89.44 85 ILE A CA 1
ATOM 671 C C . ILE A 1 85 ? 8.553 1.384 -4.303 1.00 89.44 85 ILE A C 1
ATOM 673 O O . ILE A 1 85 ? 7.551 1.414 -3.591 1.00 89.44 85 ILE A O 1
ATOM 677 N N . LYS A 1 86 ? 9.769 1.152 -3.797 1.00 90.69 86 LYS A N 1
ATOM 678 C CA . LYS A 1 86 ? 10.003 0.923 -2.368 1.00 90.69 86 LYS A CA 1
ATOM 679 C C . LYS A 1 86 ? 9.776 2.172 -1.524 1.00 90.69 86 LYS A C 1
ATOM 681 O O . LYS A 1 86 ? 9.333 2.045 -0.383 1.00 90.69 86 LYS A O 1
ATOM 686 N N . ASP A 1 87 ? 10.133 3.344 -2.034 1.00 90.75 87 ASP A N 1
ATOM 687 C CA . ASP A 1 87 ? 9.939 4.603 -1.321 1.00 90.75 87 ASP A CA 1
ATOM 688 C C . ASP A 1 87 ? 8.457 4.994 -1.278 1.00 90.75 87 ASP A C 1
ATOM 690 O O . ASP A 1 87 ? 7.966 5.307 -0.195 1.00 90.75 87 ASP A O 1
ATOM 694 N N . ASP A 1 88 ? 7.730 4.848 -2.388 1.00 87.81 88 ASP A N 1
ATOM 695 C CA . ASP A 1 88 ? 6.279 5.044 -2.469 1.00 87.81 88 ASP A CA 1
ATOM 696 C C . ASP A 1 88 ? 5.549 4.121 -1.496 1.00 87.81 88 ASP A C 1
ATOM 698 O O . ASP A 1 88 ? 4.726 4.567 -0.696 1.00 87.81 88 ASP A O 1
ATOM 702 N N . LEU A 1 89 ? 5.896 2.831 -1.506 1.00 88.44 89 LEU A N 1
ATOM 703 C CA . LEU A 1 89 ? 5.308 1.869 -0.584 1.00 88.44 89 LEU A CA 1
ATOM 704 C C . LEU A 1 89 ? 5.591 2.251 0.876 1.00 88.44 89 LEU A C 1
ATOM 706 O O . LEU A 1 89 ? 4.703 2.166 1.721 1.00 88.44 89 LEU A O 1
ATOM 710 N N . ARG A 1 90 ? 6.810 2.706 1.194 1.00 87.94 90 ARG A N 1
ATOM 711 C CA . ARG A 1 90 ? 7.141 3.172 2.548 1.00 87.94 90 ARG A CA 1
ATOM 712 C C . ARG A 1 90 ? 6.284 4.374 2.944 1.00 87.94 90 ARG A C 1
ATOM 714 O O . ARG A 1 90 ? 5.761 4.383 4.052 1.00 87.94 90 ARG A O 1
ATOM 721 N N . GLU A 1 91 ? 6.112 5.347 2.053 1.00 85.56 91 GLU A N 1
ATOM 722 C CA . GLU A 1 91 ? 5.291 6.533 2.306 1.00 85.56 91 GLU A CA 1
ATOM 723 C C . GLU A 1 91 ? 3.812 6.174 2.518 1.00 85.56 91 GLU A C 1
ATOM 725 O O . GLU A 1 91 ? 3.172 6.717 3.420 1.00 85.56 91 GLU A O 1
ATOM 730 N N . ILE A 1 92 ? 3.265 5.245 1.728 1.00 82.56 92 ILE A N 1
ATOM 731 C CA . ILE A 1 92 ? 1.889 4.755 1.898 1.00 82.56 92 ILE A CA 1
ATOM 732 C C . ILE A 1 92 ? 1.731 4.103 3.275 1.00 82.56 92 ILE A C 1
ATOM 734 O O . ILE A 1 92 ? 0.844 4.481 4.038 1.00 82.56 92 ILE A O 1
ATOM 738 N N . LEU A 1 93 ? 2.639 3.192 3.635 1.00 80.38 93 LEU A N 1
ATOM 739 C CA . LEU A 1 93 ? 2.606 2.489 4.920 1.00 80.38 93 LEU A CA 1
ATOM 740 C C . LEU A 1 93 ? 2.794 3.430 6.125 1.00 80.38 93 LEU A C 1
ATOM 742 O O . LEU A 1 93 ? 2.290 3.145 7.211 1.00 80.38 93 LEU A O 1
ATOM 746 N N . GLU A 1 94 ? 3.493 4.557 5.956 1.00 76.38 94 GLU A N 1
ATOM 747 C CA . GLU A 1 94 ? 3.618 5.603 6.979 1.00 76.38 94 GLU A CA 1
ATOM 748 C C . GLU A 1 94 ? 2.325 6.412 7.174 1.00 76.38 94 GLU A C 1
ATOM 750 O O . GLU A 1 94 ? 2.086 6.925 8.273 1.00 76.38 94 GLU A O 1
ATOM 755 N N . LYS A 1 95 ? 1.483 6.532 6.140 1.00 71.44 95 LYS A N 1
ATOM 756 C CA . LYS A 1 95 ? 0.237 7.316 6.180 1.00 71.44 95 LYS A CA 1
ATOM 757 C C . LYS A 1 95 ? -0.937 6.582 6.827 1.00 71.44 95 LYS A C 1
ATOM 759 O O . LYS A 1 95 ? -1.852 7.256 7.296 1.00 71.44 95 LYS A O 1
ATOM 764 N N . GLY A 1 96 ? -0.904 5.254 6.910 1.00 64.81 96 GLY A N 1
ATOM 765 C CA . GLY A 1 96 ? -1.950 4.466 7.562 1.00 64.81 96 GLY A CA 1
ATOM 766 C C . GLY A 1 96 ? -2.285 3.173 6.826 1.00 64.81 96 GLY A C 1
ATOM 767 O O . GLY A 1 96 ? -1.560 2.760 5.924 1.00 64.81 96 GLY A O 1
ATOM 768 N N . HIS A 1 97 ? -3.364 2.514 7.254 1.00 64.88 97 HIS A N 1
ATOM 769 C CA . HIS A 1 97 ? -3.867 1.310 6.587 1.00 64.88 97 HIS A CA 1
ATOM 770 C C . HIS A 1 97 ? -4.584 1.716 5.300 1.00 64.88 97 HIS A C 1
ATOM 772 O O . HIS A 1 97 ? -5.246 2.748 5.272 1.00 64.88 97 HIS A O 1
ATOM 778 N N . ASP A 1 98 ? -4.412 0.934 4.241 1.00 69.06 98 ASP A N 1
ATOM 779 C CA . ASP A 1 98 ? -5.132 1.043 2.974 1.00 69.06 98 ASP A CA 1
ATOM 780 C C . ASP A 1 98 ? -5.455 -0.396 2.560 1.00 69.06 98 ASP A C 1
ATOM 782 O O . ASP A 1 98 ? -4.537 -1.198 2.370 1.00 69.06 98 ASP A O 1
ATOM 786 N N . ASP A 1 99 ? -6.744 -0.738 2.454 1.00 71.25 99 ASP A N 1
ATOM 787 C CA . ASP A 1 99 ? -7.208 -2.079 2.059 1.00 71.25 99 ASP A CA 1
ATOM 788 C C . ASP A 1 99 ? -6.589 -2.510 0.718 1.00 71.25 99 ASP A C 1
ATOM 790 O O . ASP A 1 99 ? -6.374 -3.698 0.459 1.00 71.25 99 ASP A O 1
ATOM 794 N N . MET A 1 100 ? -6.244 -1.538 -0.133 1.00 78.75 100 MET A N 1
ATOM 795 C CA . MET A 1 100 ? -5.580 -1.776 -1.407 1.00 78.75 100 MET A CA 1
ATOM 796 C C . MET A 1 100 ? -4.192 -2.407 -1.236 1.00 78.75 100 MET A C 1
ATOM 798 O O . MET A 1 100 ? -3.757 -3.131 -2.127 1.00 78.75 100 MET A O 1
ATOM 802 N N . MET A 1 101 ? -3.521 -2.213 -0.094 1.00 83.25 101 MET A N 1
ATOM 803 C CA . MET A 1 101 ? -2.226 -2.840 0.197 1.00 83.25 101 MET A CA 1
ATOM 804 C C . MET A 1 101 ? -2.350 -4.342 0.445 1.00 83.25 101 MET A C 1
ATOM 806 O O . MET A 1 101 ? -1.474 -5.091 0.022 1.00 83.25 101 MET A O 1
ATOM 810 N N . GLU A 1 102 ? -3.431 -4.805 1.082 1.00 85.31 102 GLU A N 1
ATOM 811 C CA . GLU A 1 102 ? -3.685 -6.245 1.245 1.00 85.31 102 GLU A CA 1
ATOM 812 C C . GLU A 1 102 ? -3.976 -6.895 -0.114 1.00 85.31 102 GLU A C 1
ATOM 814 O O . GLU A 1 102 ? -3.406 -7.937 -0.439 1.00 85.31 102 GLU A O 1
ATOM 819 N N . VAL A 1 103 ? -4.766 -6.223 -0.959 1.00 87.19 103 VAL A N 1
ATOM 820 C CA . VAL A 1 103 ? -5.032 -6.663 -2.339 1.00 87.19 103 VAL A CA 1
ATOM 821 C C . VAL A 1 103 ? -3.745 -6.724 -3.161 1.00 87.19 103 VAL A C 1
ATOM 823 O O . VAL A 1 103 ? -3.498 -7.710 -3.854 1.00 87.19 103 VAL A O 1
ATOM 826 N N . GLU A 1 104 ? -2.912 -5.686 -3.092 1.00 89.56 104 GLU A N 1
ATOM 827 C CA . GLU A 1 104 ? -1.648 -5.614 -3.824 1.00 89.56 104 GLU A CA 1
ATOM 828 C C . GLU A 1 104 ? -0.647 -6.673 -3.333 1.00 89.56 104 GLU A C 1
ATOM 830 O O . GLU A 1 104 ? -0.001 -7.338 -4.145 1.00 89.56 104 GLU A O 1
ATOM 835 N N . ARG A 1 105 ? -0.590 -6.922 -2.019 1.00 92.06 105 ARG A N 1
ATOM 836 C CA . ARG A 1 105 ? 0.215 -7.989 -1.412 1.00 92.06 105 ARG A CA 1
ATOM 837 C C . ARG A 1 105 ? -0.205 -9.376 -1.893 1.00 92.06 105 ARG A C 1
ATOM 839 O O . ARG A 1 105 ? 0.648 -10.143 -2.341 1.00 92.06 105 ARG A O 1
ATOM 846 N N . ASP A 1 106 ? -1.497 -9.690 -1.846 1.00 91.62 106 ASP A N 1
ATOM 847 C CA . ASP A 1 106 ? -2.024 -10.987 -2.290 1.00 91.62 106 ASP A CA 1
ATOM 848 C C . ASP A 1 106 ? -1.842 -11.186 -3.796 1.00 91.62 106 ASP A C 1
ATOM 850 O O . ASP A 1 106 ? -1.547 -12.289 -4.264 1.00 91.62 106 ASP A O 1
ATOM 854 N N . LEU A 1 107 ? -1.963 -10.107 -4.568 1.00 91.31 107 LEU A N 1
ATOM 855 C CA . LEU A 1 107 ? -1.706 -10.121 -5.998 1.00 91.31 107 LEU A CA 1
ATOM 856 C C . LEU A 1 107 ? -0.249 -10.473 -6.308 1.00 91.31 107 LEU A C 1
ATOM 858 O O . LEU A 1 107 ? 0.003 -11.313 -7.173 1.00 91.31 107 LEU A O 1
ATOM 862 N N . TYR A 1 108 ? 0.705 -9.864 -5.601 1.00 92.44 108 TYR A N 1
ATOM 863 C CA . TYR A 1 108 ? 2.125 -10.173 -5.753 1.00 92.44 108 TYR A CA 1
ATOM 864 C C . TYR A 1 108 ? 2.452 -11.600 -5.324 1.00 92.44 108 TYR A C 1
ATOM 866 O O . TYR A 1 108 ? 3.162 -12.292 -6.054 1.00 92.44 108 TYR A O 1
ATOM 874 N N . GLU A 1 109 ? 1.908 -12.077 -4.202 1.00 92.50 109 GLU A N 1
ATOM 875 C CA . GLU A 1 109 ? 2.109 -13.461 -3.759 1.00 92.50 109 GLU A CA 1
ATOM 876 C C . GLU A 1 109 ? 1.594 -14.455 -4.805 1.00 92.50 109 GLU A C 1
ATOM 878 O O . GLU A 1 109 ? 2.343 -15.331 -5.247 1.00 92.50 109 GLU A O 1
ATOM 883 N N . LYS A 1 110 ? 0.368 -14.243 -5.294 1.00 91.06 110 LYS A N 1
ATOM 884 C CA . LYS A 1 110 ? -0.233 -15.062 -6.347 1.00 91.06 110 LYS A CA 1
ATOM 885 C C . LYS A 1 110 ? 0.568 -15.017 -7.645 1.00 91.06 110 LYS A C 1
ATOM 887 O O . LYS A 1 110 ? 0.745 -16.045 -8.292 1.00 91.06 110 LYS A O 1
ATOM 892 N N . ALA A 1 111 ? 1.072 -13.847 -8.037 1.00 88.81 111 ALA A N 1
ATOM 893 C CA . ALA A 1 111 ? 1.875 -13.711 -9.249 1.00 88.81 111 ALA A CA 1
ATOM 894 C C . ALA A 1 111 ? 3.179 -14.507 -9.166 1.00 88.81 111 ALA A C 1
ATOM 896 O O . ALA A 1 111 ? 3.654 -15.013 -10.178 1.00 88.81 111 ALA A O 1
ATOM 897 N N . MET A 1 112 ? 3.746 -14.656 -7.970 1.00 90.94 112 MET A N 1
ATOM 898 C CA . MET A 1 112 ? 4.964 -15.430 -7.750 1.00 90.94 112 MET A CA 1
ATOM 899 C C . MET A 1 112 ? 4.736 -16.951 -7.699 1.00 90.94 112 MET A C 1
ATOM 901 O O . MET A 1 112 ? 5.718 -17.704 -7.692 1.00 90.94 112 MET A O 1
ATOM 905 N N . GLU A 1 113 ? 3.499 -17.448 -7.685 1.00 89.38 113 GLU A N 1
ATOM 906 C CA . GLU A 1 113 ? 3.228 -18.888 -7.673 1.00 89.38 113 GLU A CA 1
ATOM 907 C C . GLU A 1 113 ? 3.727 -19.562 -8.966 1.00 89.38 113 GLU A C 1
ATOM 909 O O . GLU A 1 113 ? 3.378 -19.178 -10.078 1.00 89.38 113 GLU A O 1
ATOM 914 N N . GLY A 1 114 ? 4.572 -20.591 -8.834 1.00 79.69 114 GLY A N 1
ATOM 915 C CA . GLY A 1 114 ? 4.951 -21.462 -9.958 1.00 79.69 114 GLY A CA 1
ATOM 916 C C . GLY A 1 114 ? 5.853 -20.862 -11.051 1.00 79.69 114 GLY A C 1
ATOM 917 O O . GLY A 1 114 ? 6.068 -21.520 -12.064 1.00 79.69 114 GLY A O 1
ATOM 918 N N . THR A 1 115 ? 6.391 -19.654 -10.869 1.00 81.31 115 THR A N 1
ATOM 919 C CA . THR A 1 115 ? 7.372 -19.033 -11.789 1.00 81.31 115 THR A CA 1
ATOM 920 C C . THR A 1 115 ? 8.826 -19.189 -11.304 1.00 81.31 115 THR A C 1
ATOM 922 O O . THR A 1 115 ? 9.056 -19.477 -10.137 1.00 81.31 115 THR A O 1
ATOM 925 N N . ASP A 1 116 ? 9.819 -19.001 -12.170 1.00 81.50 116 ASP A N 1
ATOM 926 C CA . ASP A 1 116 ? 11.253 -18.935 -11.817 1.00 81.50 116 ASP A CA 1
ATOM 927 C C . ASP A 1 116 ? 11.872 -17.576 -12.213 1.00 81.50 116 ASP A C 1
ATOM 929 O O . ASP A 1 116 ? 13.092 -17.429 -12.296 1.00 81.50 116 ASP A O 1
ATOM 933 N N . ASP A 1 117 ? 11.032 -16.571 -12.488 1.00 84.06 117 ASP A N 1
ATOM 934 C CA . ASP A 1 117 ? 11.465 -15.238 -12.917 1.00 84.06 117 ASP A CA 1
ATOM 935 C C . ASP A 1 117 ? 12.406 -14.578 -11.889 1.00 84.06 117 ASP A C 1
ATOM 937 O O . ASP A 1 117 ? 12.051 -14.484 -10.710 1.00 84.06 117 ASP A O 1
ATOM 941 N N . PRO A 1 118 ? 13.572 -14.045 -12.304 1.00 75.25 118 PRO A N 1
ATOM 942 C CA . PRO A 1 118 ? 14.457 -13.298 -11.408 1.00 75.25 118 PRO A CA 1
ATOM 943 C C . PRO A 1 118 ? 13.777 -12.089 -10.748 1.00 75.25 118 PRO A C 1
ATOM 945 O O . PRO A 1 118 ? 14.135 -11.698 -9.639 1.00 75.25 118 PRO A O 1
ATOM 948 N N . GLY A 1 119 ? 12.759 -11.513 -11.397 1.00 79.94 119 GLY A N 1
ATOM 949 C CA . GLY A 1 119 ? 11.947 -10.427 -10.857 1.00 79.94 119 GLY A CA 1
ATOM 950 C C . GLY A 1 119 ? 11.116 -10.796 -9.626 1.00 79.94 119 GLY A C 1
ATOM 951 O O . GLY A 1 119 ? 10.649 -9.894 -8.929 1.00 79.94 119 GLY A O 1
ATOM 952 N N . LYS A 1 120 ? 11.000 -12.086 -9.285 1.00 86.50 120 LYS A N 1
ATOM 953 C CA . LYS A 1 120 ? 10.421 -12.550 -8.016 1.00 86.50 120 LYS A CA 1
ATOM 954 C C . LYS A 1 120 ? 11.072 -11.942 -6.787 1.00 86.50 120 LYS A C 1
ATOM 956 O O . LYS A 1 120 ? 10.384 -11.745 -5.792 1.00 86.50 120 LYS A O 1
ATOM 961 N N . GLU A 1 121 ? 12.373 -11.662 -6.832 1.00 89.50 121 GLU A N 1
ATOM 962 C CA . GLU A 1 121 ? 13.073 -11.058 -5.697 1.00 89.50 121 GLU A CA 1
ATOM 963 C C . GLU A 1 121 ? 12.470 -9.691 -5.357 1.00 89.50 121 GLU A C 1
ATOM 965 O O . GLU A 1 121 ? 12.197 -9.414 -4.194 1.00 89.50 121 GLU A O 1
ATOM 970 N N . LEU A 1 122 ? 12.169 -8.873 -6.374 1.00 90.44 122 LEU A N 1
ATOM 971 C CA . LEU A 1 122 ? 11.508 -7.585 -6.172 1.00 90.44 122 LEU A CA 1
ATOM 972 C C . LEU A 1 122 ? 10.113 -7.766 -5.564 1.00 90.44 122 LEU A C 1
ATOM 974 O O . LEU A 1 122 ? 9.815 -7.137 -4.556 1.00 90.44 122 LEU A O 1
ATOM 978 N N . LEU A 1 123 ? 9.273 -8.633 -6.135 1.00 92.38 123 LEU A N 1
ATOM 979 C CA . LEU A 1 123 ? 7.923 -8.862 -5.606 1.00 92.38 123 LEU A CA 1
ATOM 980 C C . LEU A 1 123 ? 7.963 -9.419 -4.172 1.00 92.38 123 LEU A C 1
ATOM 982 O O . LEU A 1 123 ? 7.174 -8.995 -3.335 1.00 92.38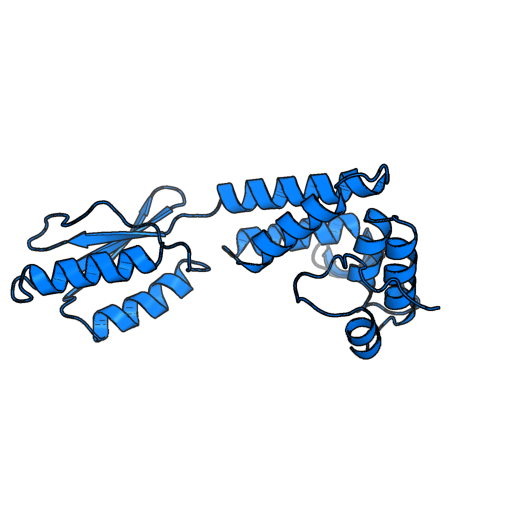 123 LEU A O 1
ATOM 986 N N . SER A 1 124 ? 8.919 -10.299 -3.860 1.00 92.38 124 SER A N 1
ATOM 987 C CA . SER A 1 124 ? 9.111 -10.853 -2.512 1.00 92.38 124 SER A CA 1
ATOM 988 C C . SER A 1 124 ? 9.507 -9.775 -1.505 1.00 92.38 124 SER A C 1
ATOM 990 O O . SER A 1 124 ? 8.945 -9.718 -0.415 1.00 92.38 124 SER A O 1
ATOM 992 N N . GLU A 1 125 ? 10.442 -8.892 -1.874 1.00 93.56 125 GLU A N 1
ATOM 993 C CA . GLU A 1 125 ? 10.826 -7.742 -1.048 1.00 93.56 125 GLU A CA 1
ATOM 994 C C . GLU A 1 125 ? 9.623 -6.826 -0.775 1.00 93.56 125 GLU A C 1
ATOM 996 O O . GLU A 1 125 ? 9.460 -6.350 0.347 1.00 93.56 125 GLU A O 1
ATOM 1001 N N . LEU A 1 126 ? 8.773 -6.585 -1.780 1.00 93.25 126 LEU A N 1
ATOM 1002 C CA . LEU A 1 126 ? 7.583 -5.743 -1.634 1.00 93.25 126 LEU A CA 1
ATOM 1003 C C . LEU A 1 126 ? 6.524 -6.395 -0.741 1.00 93.25 126 LEU A C 1
ATOM 1005 O O . LEU A 1 126 ? 6.005 -5.724 0.146 1.00 93.25 126 LEU A O 1
ATOM 1009 N N . VAL A 1 127 ? 6.256 -7.695 -0.903 1.00 94.44 127 VAL A N 1
ATOM 1010 C CA . VAL A 1 127 ? 5.364 -8.452 -0.006 1.00 94.44 127 VAL A CA 1
ATOM 1011 C C . VAL A 1 127 ? 5.866 -8.381 1.435 1.00 94.44 127 VAL A C 1
ATOM 1013 O O . VAL A 1 127 ? 5.099 -8.049 2.333 1.00 94.44 127 VAL A O 1
ATOM 1016 N N . GLU A 1 128 ? 7.163 -8.599 1.668 1.00 94.75 128 GLU A N 1
ATOM 1017 C CA . GLU A 1 128 ? 7.740 -8.509 3.012 1.00 94.75 128 GLU A CA 1
ATOM 1018 C C . GLU A 1 128 ? 7.626 -7.089 3.595 1.00 94.75 128 GLU A C 1
ATOM 1020 O O . GLU A 1 128 ? 7.378 -6.923 4.793 1.00 94.75 128 GLU A O 1
ATOM 1025 N N . MET A 1 129 ? 7.800 -6.054 2.767 1.00 93.44 129 MET A N 1
ATOM 1026 C CA . MET A 1 129 ? 7.599 -4.664 3.179 1.00 93.44 129 MET A CA 1
ATOM 1027 C C . MET A 1 129 ? 6.142 -4.384 3.548 1.00 93.44 129 MET A C 1
ATOM 1029 O O . MET A 1 129 ? 5.917 -3.763 4.587 1.00 93.44 129 MET A O 1
ATOM 1033 N N . ILE A 1 130 ? 5.173 -4.861 2.760 1.00 91.06 130 ILE A N 1
ATOM 1034 C CA . ILE A 1 130 ? 3.742 -4.714 3.060 1.00 91.06 130 ILE A CA 1
ATOM 1035 C C . ILE A 1 130 ? 3.394 -5.457 4.353 1.00 91.06 130 ILE A C 1
ATOM 1037 O O . ILE A 1 130 ? 2.837 -4.850 5.264 1.00 91.06 130 ILE A O 1
ATOM 1041 N N . ASP A 1 131 ? 3.795 -6.723 4.493 1.00 91.12 131 ASP A N 1
ATOM 1042 C CA . ASP A 1 131 ? 3.519 -7.535 5.684 1.00 91.12 131 ASP A CA 1
ATOM 1043 C C . ASP A 1 131 ? 4.085 -6.874 6.953 1.00 91.12 131 ASP A C 1
ATOM 1045 O O . ASP A 1 131 ? 3.391 -6.747 7.968 1.00 91.12 131 ASP A O 1
ATOM 1049 N N . LYS A 1 132 ? 5.338 -6.398 6.905 1.00 89.81 132 LYS A N 1
ATOM 1050 C CA . LYS A 1 132 ? 5.951 -5.645 8.013 1.00 89.81 132 LYS A CA 1
ATOM 1051 C C . LYS A 1 132 ? 5.235 -4.327 8.262 1.00 89.81 132 LYS A C 1
ATOM 1053 O O . LYS A 1 132 ? 5.030 -3.970 9.420 1.00 89.81 132 LYS A O 1
ATOM 1058 N N . GLY A 1 133 ? 4.869 -3.621 7.197 1.00 85.56 133 GLY A N 1
ATOM 1059 C CA . GLY A 1 133 ? 4.116 -2.378 7.233 1.00 85.56 133 GLY A CA 1
ATOM 1060 C C . GLY A 1 133 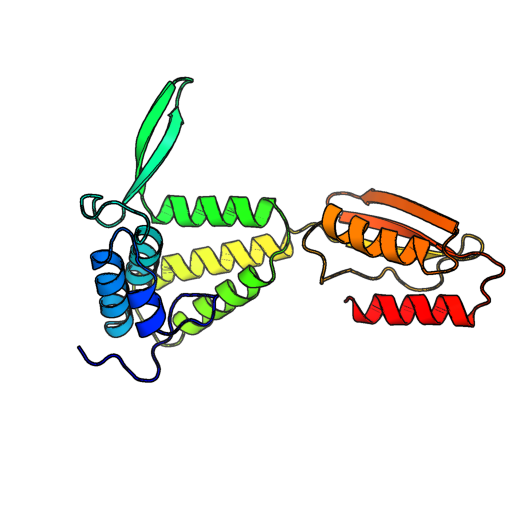? 2.817 -2.549 8.004 1.00 85.56 133 GLY A C 1
ATOM 1061 O O . GLY A 1 133 ? 2.668 -1.946 9.064 1.00 85.56 133 GLY A O 1
ATOM 1062 N N . ILE A 1 134 ? 1.957 -3.463 7.555 1.00 83.31 134 ILE A N 1
ATOM 1063 C CA . ILE A 1 134 ? 0.673 -3.809 8.178 1.00 83.31 134 ILE A CA 1
ATOM 1064 C C . ILE A 1 134 ? 0.863 -4.237 9.638 1.00 83.31 134 ILE A C 1
ATOM 1066 O O . ILE A 1 134 ? 0.193 -3.723 10.532 1.00 83.31 134 ILE A O 1
ATOM 1070 N N . GLN A 1 135 ? 1.828 -5.115 9.935 1.00 82.81 135 GLN A N 1
ATOM 1071 C CA . GLN A 1 135 ? 2.127 -5.513 11.320 1.00 82.81 135 GLN A CA 1
ATOM 1072 C C . GLN A 1 135 ? 2.622 -4.349 12.185 1.00 82.81 135 GLN A C 1
ATOM 1074 O O . GLN A 1 135 ? 2.494 -4.377 13.417 1.00 82.81 135 GLN A O 1
ATOM 1079 N N . SER A 1 136 ? 3.239 -3.343 11.567 1.00 82.00 136 SER A N 1
ATOM 1080 C CA . SER A 1 136 ? 3.780 -2.178 12.254 1.00 82.00 136 SER A CA 1
ATOM 1081 C C . SER A 1 136 ? 2.756 -1.068 12.495 1.00 82.00 136 SER A C 1
ATOM 1083 O O . SER A 1 136 ? 3.020 -0.198 13.332 1.00 82.00 136 SER A O 1
ATOM 1085 N N . MET A 1 137 ? 1.599 -1.130 11.827 1.00 80.25 137 MET A N 1
ATOM 1086 C CA . MET A 1 137 ? 0.578 -0.090 11.878 1.00 80.25 137 MET A CA 1
ATOM 1087 C C . MET A 1 137 ? 0.039 0.128 13.299 1.00 80.25 137 MET A C 1
ATOM 1089 O O . MET A 1 137 ? -0.068 -0.817 14.096 1.00 80.25 137 MET A O 1
ATOM 1093 N N . PRO A 1 138 ? -0.274 1.389 13.645 1.00 80.88 138 PRO A N 1
ATOM 1094 C CA . PRO A 1 138 ? -0.875 1.720 14.923 1.00 80.88 138 PRO A CA 1
ATOM 1095 C C . PRO A 1 138 ? -2.287 1.141 14.995 1.00 80.88 138 PRO A C 1
ATOM 1097 O O . PRO A 1 138 ? -3.107 1.357 14.106 1.00 80.88 138 PRO A O 1
ATOM 1100 N N . LYS A 1 139 ? -2.594 0.434 16.080 1.00 86.75 139 LYS A N 1
ATOM 1101 C CA . LYS A 1 139 ? -3.946 -0.080 16.302 1.00 86.75 139 LYS A CA 1
ATOM 1102 C C . LYS A 1 139 ? -4.843 1.011 16.851 1.00 86.75 139 LYS A C 1
ATOM 1104 O O . LYS A 1 139 ? -4.410 1.809 17.681 1.00 86.75 139 LYS A O 1
ATOM 1109 N N . ILE A 1 140 ? -6.108 1.004 16.447 1.00 88.75 140 ILE A N 1
ATOM 1110 C CA . ILE A 1 140 ? -7.136 1.872 17.021 1.00 88.75 140 ILE A CA 1
ATOM 1111 C C . ILE A 1 140 ? -8.091 0.990 17.814 1.00 88.75 140 ILE A C 1
ATOM 1113 O O . ILE A 1 140 ? -8.826 0.179 17.258 1.00 88.75 140 ILE A O 1
ATOM 1117 N N . LEU A 1 141 ? -8.040 1.126 19.133 1.00 91.44 141 LEU A N 1
ATOM 1118 C CA . LEU A 1 141 ? -8.792 0.323 20.084 1.00 91.44 141 LEU A CA 1
ATOM 1119 C C . LEU A 1 141 ? -9.887 1.181 20.711 1.00 91.44 141 LEU A C 1
ATOM 1121 O O . LEU A 1 141 ? -9.593 2.190 21.348 1.00 91.44 141 LEU A O 1
ATOM 1125 N N . VAL A 1 142 ? -11.143 0.776 20.570 1.00 92.25 142 VAL A N 1
ATOM 1126 C CA . VAL A 1 142 ? -12.286 1.432 21.208 1.00 92.25 142 VAL A CA 1
ATOM 1127 C C . VAL A 1 142 ? -12.674 0.678 22.472 1.00 92.25 142 VAL A C 1
ATOM 1129 O O . VAL A 1 142 ? -12.964 -0.518 22.432 1.00 92.25 142 VAL A O 1
ATOM 1132 N N . THR A 1 143 ? -12.738 1.390 23.591 1.00 91.94 143 THR A N 1
ATOM 1133 C CA . THR A 1 143 ? -13.261 0.885 24.863 1.00 91.94 143 THR A CA 1
ATOM 1134 C C . THR A 1 143 ? -14.550 1.621 25.189 1.00 91.94 143 THR A C 1
ATOM 1136 O O . THR A 1 143 ? -14.565 2.847 25.250 1.00 91.94 143 THR A O 1
ATOM 1139 N N . ILE A 1 144 ? -15.635 0.886 25.432 1.00 89.19 144 ILE A N 1
ATOM 1140 C CA . ILE A 1 144 ? -16.925 1.468 25.820 1.00 89.19 144 ILE A CA 1
ATOM 1141 C C . ILE A 1 144 ? -17.110 1.291 27.325 1.00 89.19 144 ILE A C 1
ATOM 1143 O O . ILE A 1 144 ? -16.985 0.183 27.856 1.00 89.19 144 ILE A O 1
ATOM 1147 N N . THR A 1 145 ? -17.428 2.390 28.003 1.00 88.38 145 THR A N 1
ATOM 1148 C CA . THR A 1 145 ? -17.635 2.455 29.447 1.00 88.38 145 THR A CA 1
ATOM 1149 C C . THR A 1 145 ? -19.009 3.005 29.808 1.00 88.38 145 THR A C 1
ATOM 1151 O O . THR A 1 145 ? -19.549 3.882 29.134 1.00 88.38 145 THR A O 1
ATOM 1154 N N . SER A 1 146 ? -19.557 2.491 30.905 1.00 85.19 146 SER A N 1
ATOM 1155 C CA . SER A 1 146 ? -20.778 2.967 31.563 1.00 85.19 146 SER A CA 1
ATOM 1156 C C . SER A 1 146 ? -20.497 2.998 33.057 1.00 85.19 146 SER A C 1
ATOM 1158 O O . SER A 1 146 ? -19.848 2.085 33.572 1.00 85.19 146 SER A O 1
ATOM 1160 N N . LYS A 1 147 ? -20.893 4.066 33.758 1.00 81.50 147 LYS A N 1
ATOM 1161 C CA . LYS A 1 147 ? -20.576 4.261 35.188 1.00 81.50 147 LYS A CA 1
ATOM 1162 C C . LYS A 1 147 ? -19.081 4.114 35.523 1.00 81.50 147 LYS A C 1
ATOM 1164 O O . LYS A 1 147 ? -18.720 3.673 36.612 1.00 81.50 147 LYS A O 1
ATOM 1169 N N . GLY A 1 148 ? -18.200 4.444 34.575 1.00 78.38 148 GLY A N 1
ATOM 1170 C CA . GLY A 1 148 ? -16.748 4.298 34.727 1.00 78.38 148 GLY A CA 1
ATOM 1171 C C . GLY A 1 148 ? -16.229 2.854 34.695 1.00 78.38 148 GLY A C 1
ATOM 1172 O O . GLY A 1 148 ? -15.062 2.632 35.007 1.00 78.38 148 GLY A O 1
ATOM 1173 N N . GLN A 1 149 ? -17.063 1.877 34.328 1.00 84.69 149 GLN A N 1
ATOM 1174 C CA . GLN A 1 149 ? -16.676 0.477 34.155 1.00 84.69 149 GLN A CA 1
ATOM 1175 C C . GLN A 1 149 ? -16.673 0.089 32.677 1.00 84.69 149 GLN A C 1
ATOM 1177 O O . GLN A 1 149 ? -17.565 0.483 31.926 1.00 84.69 149 GLN A O 1
ATOM 1182 N N . GLU A 1 150 ? -15.674 -0.695 32.270 1.00 86.81 150 GLU A N 1
ATOM 1183 C CA . GLU A 1 150 ? -15.625 -1.301 30.938 1.00 86.81 150 GLU A CA 1
ATOM 1184 C C . GLU A 1 150 ? -16.744 -2.328 30.782 1.00 86.81 150 GLU A C 1
ATOM 1186 O O . GLU A 1 150 ? -16.956 -3.183 31.642 1.00 86.81 150 GLU A O 1
ATOM 1191 N N . ILE A 1 151 ? -17.460 -2.244 29.667 1.00 84.44 151 ILE A N 1
ATOM 1192 C CA . ILE A 1 151 ? -18.638 -3.083 29.402 1.00 84.44 151 ILE A CA 1
ATOM 1193 C C . ILE A 1 151 ? -18.258 -4.296 28.549 1.00 84.44 151 ILE A C 1
ATOM 1195 O O . ILE A 1 151 ? -18.911 -5.337 28.590 1.00 84.44 151 ILE A O 1
ATOM 1199 N N . ALA A 1 152 ? -17.183 -4.166 27.775 1.00 85.81 152 ALA A N 1
ATOM 1200 C CA . ALA A 1 152 ? -16.621 -5.212 26.943 1.00 85.81 152 ALA A CA 1
ATOM 1201 C C . ALA A 1 152 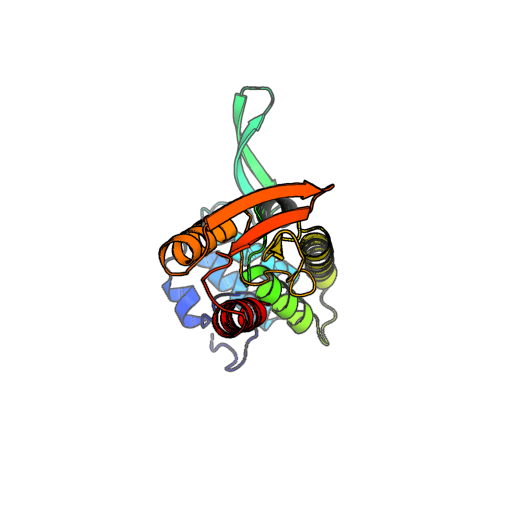? -15.113 -5.006 26.791 1.00 85.81 152 ALA A C 1
ATOM 1203 O O . ALA A 1 152 ? -14.599 -3.909 27.013 1.00 85.81 152 ALA A O 1
ATOM 1204 N N . SER A 1 153 ? -14.417 -6.062 26.369 1.00 88.06 153 SER A N 1
ATOM 1205 C CA . SER A 1 153 ? -13.013 -5.965 25.974 1.00 88.06 153 SER A CA 1
ATOM 1206 C C . SER A 1 153 ? -12.822 -4.929 24.855 1.00 88.06 153 SER A C 1
ATOM 1208 O O . SER A 1 153 ? -13.715 -4.811 24.008 1.00 88.06 153 SER A O 1
ATOM 1210 N N . PRO A 1 154 ? -11.669 -4.233 24.812 1.00 90.69 154 PRO A N 1
ATOM 1211 C CA . PRO A 1 154 ? -11.371 -3.264 23.763 1.00 90.69 154 PRO A CA 1
ATOM 1212 C C . PRO A 1 154 ? -11.550 -3.855 22.361 1.00 90.69 154 PRO A C 1
ATOM 1214 O O . PRO A 1 154 ? -11.129 -4.983 22.089 1.00 90.69 154 PRO A O 1
ATOM 1217 N N . ILE A 1 155 ? -12.177 -3.085 21.479 1.00 90.88 155 ILE A N 1
ATOM 1218 C CA . ILE A 1 155 ? -12.501 -3.474 20.108 1.00 90.88 155 ILE A CA 1
ATOM 1219 C C . ILE A 1 155 ? -11.496 -2.811 19.169 1.00 90.88 155 ILE A C 1
ATOM 1221 O O . ILE A 1 155 ? -11.403 -1.590 19.131 1.00 90.88 155 ILE A O 1
ATOM 1225 N N . GLU A 1 156 ? -10.749 -3.608 18.410 1.00 90.25 156 GLU A N 1
ATOM 1226 C CA . GLU A 1 156 ? -9.861 -3.102 17.359 1.00 90.25 156 GLU A CA 1
ATOM 1227 C C . GLU A 1 156 ? -10.675 -2.738 16.116 1.00 90.25 156 GLU A C 1
ATOM 1229 O O . GLU A 1 156 ? -11.384 -3.589 15.580 1.00 90.25 156 GLU A O 1
ATOM 1234 N N . LEU A 1 157 ? -10.580 -1.480 15.683 1.00 85.94 157 LEU A N 1
ATOM 1235 C CA . LEU A 1 157 ? -11.227 -0.984 14.472 1.00 85.94 157 LEU A CA 1
ATOM 1236 C C . LEU A 1 157 ? -10.345 -1.290 13.266 1.00 85.94 157 LEU A C 1
ATOM 1238 O O . LEU A 1 157 ? -9.325 -0.629 13.082 1.00 85.94 157 LEU A O 1
ATOM 1242 N N . LYS A 1 158 ? -10.735 -2.269 12.447 1.00 78.31 158 LYS A N 1
ATOM 1243 C CA . LYS A 1 158 ? -9.956 -2.633 11.254 1.00 78.31 158 LYS A CA 1
ATOM 1244 C C . LYS A 1 158 ? -10.372 -1.916 9.976 1.00 78.31 158 LYS A C 1
ATOM 1246 O O . LYS A 1 158 ? -9.582 -1.871 9.053 1.00 78.31 158 LYS A O 1
ATOM 1251 N N . TRP A 1 159 ? -11.571 -1.335 9.923 1.00 72.06 159 TRP A N 1
ATOM 1252 C CA . TRP A 1 159 ? -12.034 -0.577 8.746 1.00 72.06 159 TRP A CA 1
ATOM 1253 C C . TRP A 1 159 ? -11.397 0.810 8.612 1.00 72.06 159 TRP A C 1
ATOM 1255 O O . TRP A 1 159 ? -11.668 1.502 7.639 1.00 72.06 159 TRP A O 1
ATOM 1265 N N . SER A 1 160 ? -10.689 1.277 9.641 1.00 69.81 160 SER A N 1
ATOM 1266 C CA . SER A 1 160 ? -10.238 2.661 9.730 1.00 69.81 160 SER A CA 1
ATOM 1267 C C . SER A 1 160 ? -8.845 2.811 9.138 1.00 69.81 160 SER A C 1
ATOM 1269 O O . SER A 1 160 ? -7.893 2.226 9.654 1.00 69.81 160 SER A O 1
ATOM 1271 N N . TYR A 1 161 ? -8.701 3.712 8.170 1.00 69.00 161 TYR A N 1
ATOM 1272 C CA . TYR A 1 161 ? -7.432 3.961 7.472 1.00 69.00 161 TYR A CA 1
ATOM 1273 C C . TYR A 1 161 ? -6.422 4.766 8.307 1.00 69.00 161 TYR A C 1
ATOM 1275 O O . TYR A 1 161 ? -5.230 4.814 8.020 1.00 69.00 161 TYR A O 1
ATOM 1283 N N . GLY A 1 162 ? -6.875 5.381 9.400 1.00 75.25 162 GLY A N 1
ATOM 1284 C CA . GLY A 1 162 ? -6.021 6.091 10.345 1.00 75.25 162 GLY A CA 1
ATOM 1285 C C . GLY A 1 162 ? -6.829 6.740 11.459 1.00 75.25 162 GLY A C 1
ATOM 1286 O O . GLY A 1 162 ? -8.056 6.693 11.462 1.00 75.25 162 GLY A O 1
ATOM 1287 N N . LEU A 1 163 ? -6.155 7.369 12.425 1.00 81.38 163 LEU A N 1
ATOM 1288 C CA . LEU A 1 163 ? -6.844 7.958 13.578 1.00 81.38 163 LEU A CA 1
ATOM 1289 C C . LEU A 1 163 ? -7.886 9.013 13.170 1.00 81.38 163 LEU A C 1
ATOM 1291 O O . LEU A 1 163 ? -8.942 9.090 13.788 1.00 81.38 163 LEU A O 1
ATOM 1295 N N . GLU A 1 164 ? -7.600 9.823 12.152 1.00 82.12 164 GLU A N 1
ATOM 1296 C CA . GLU A 1 164 ? -8.526 10.861 11.688 1.00 82.12 164 GLU A CA 1
ATOM 1297 C C . GLU A 1 164 ? -9.820 10.264 11.124 1.00 82.12 164 GLU A C 1
ATOM 1299 O O . GLU A 1 164 ? -10.908 10.697 11.506 1.00 82.12 164 GLU A O 1
ATOM 1304 N N . ASP A 1 165 ? -9.707 9.230 10.289 1.00 81.62 165 ASP A N 1
ATOM 1305 C CA . ASP A 1 165 ? -10.850 8.506 9.730 1.00 81.62 165 ASP A CA 1
ATOM 1306 C C . ASP A 1 165 ? -11.682 7.834 10.835 1.00 81.62 165 ASP A C 1
ATOM 1308 O O . ASP A 1 165 ? -12.902 8.036 10.917 1.00 81.62 165 ASP A O 1
ATOM 1312 N N . ALA A 1 166 ? -11.008 7.160 11.781 1.00 83.44 166 ALA A N 1
ATOM 1313 C CA . ALA A 1 166 ? -11.644 6.644 12.989 1.00 83.44 166 ALA A CA 1
ATOM 1314 C C . ALA A 1 166 ? -12.445 7.738 13.696 1.00 83.44 166 ALA A C 1
ATOM 1316 O O . ALA A 1 166 ? -13.641 7.563 13.921 1.00 83.44 166 ALA A O 1
ATOM 1317 N N . ILE A 1 167 ? -11.814 8.873 14.022 1.00 85.44 167 ILE A N 1
ATOM 1318 C CA . ILE A 1 167 ? -12.438 9.982 14.754 1.00 85.44 167 ILE A CA 1
ATOM 1319 C C . ILE A 1 167 ? -13.660 10.521 14.019 1.00 85.44 167 ILE A C 1
ATOM 1321 O O . ILE A 1 167 ? -14.668 10.779 14.675 1.00 85.44 167 ILE A O 1
ATOM 1325 N N . ILE A 1 168 ? -13.600 10.712 12.701 1.00 85.38 168 ILE A N 1
ATOM 1326 C CA . ILE A 1 168 ? -14.705 11.294 11.929 1.00 85.38 168 ILE A CA 1
ATOM 1327 C C . ILE A 1 168 ? -15.956 10.426 12.070 1.00 85.38 168 ILE A C 1
ATOM 1329 O O . ILE A 1 168 ? -17.002 10.912 12.510 1.00 85.38 168 ILE A O 1
ATOM 1333 N N . ARG A 1 169 ? -15.846 9.127 11.777 1.00 82.50 169 ARG A N 1
ATOM 1334 C CA . ARG A 1 169 ? -16.994 8.207 11.821 1.00 82.50 169 ARG A CA 1
ATOM 1335 C C . ARG A 1 169 ? -17.489 7.970 13.243 1.00 82.50 169 ARG A C 1
ATOM 1337 O O . ARG A 1 169 ? -18.695 7.919 13.491 1.00 82.50 169 ARG A O 1
ATOM 1344 N N . LEU A 1 170 ? -16.556 7.849 14.184 1.00 85.06 170 LEU A N 1
ATOM 1345 C CA . LEU A 1 170 ? -16.845 7.717 15.606 1.00 85.06 170 LEU A CA 1
ATOM 1346 C C . LEU A 1 170 ? -17.601 8.951 16.119 1.00 85.06 170 LEU A C 1
ATOM 1348 O O . LEU A 1 170 ? -18.638 8.821 16.762 1.00 85.06 170 LEU A O 1
ATOM 1352 N N . SER A 1 171 ? -17.168 10.156 15.763 1.00 82.94 171 SER A N 1
ATOM 1353 C CA . SER A 1 171 ? -17.844 11.396 16.163 1.00 82.94 171 SER A CA 1
ATOM 1354 C C . SER A 1 171 ? -19.276 11.474 15.629 1.00 82.94 171 SER A C 1
ATOM 1356 O O . SER A 1 171 ? -20.165 11.933 16.344 1.00 82.94 171 SER A O 1
ATOM 1358 N N . THR A 1 172 ? -19.549 10.963 14.423 1.00 80.75 172 THR A N 1
ATOM 1359 C CA . THR A 1 172 ? -20.929 10.815 13.929 1.00 80.75 172 THR A CA 1
ATOM 1360 C C . THR A 1 172 ? -21.759 9.917 14.848 1.00 80.75 172 THR A C 1
ATOM 1362 O O . THR A 1 172 ? -22.888 10.263 15.185 1.00 80.75 172 THR A O 1
ATOM 1365 N N . LYS A 1 173 ? -21.196 8.809 15.346 1.00 76.50 173 LYS A N 1
ATOM 1366 C CA . LYS A 1 173 ? -21.890 7.945 16.316 1.00 76.50 173 LYS A CA 1
ATOM 1367 C C . LYS A 1 173 ? -22.110 8.589 17.669 1.00 76.50 173 LYS A C 1
ATOM 1369 O O . LYS A 1 173 ? -23.163 8.354 18.257 1.00 76.50 173 LYS A O 1
ATOM 1374 N N . VAL A 1 174 ? -21.171 9.411 18.138 1.00 74.94 174 VAL A N 1
ATOM 1375 C CA . VAL A 1 174 ? -21.355 10.204 19.362 1.00 74.94 174 VAL A CA 1
ATOM 1376 C C . VAL A 1 174 ? -22.616 11.064 19.256 1.00 74.94 174 VAL A C 1
ATOM 1378 O O . VAL A 1 174 ? -23.387 11.127 20.205 1.00 74.94 174 VAL A O 1
ATOM 1381 N N . LEU A 1 175 ? -22.865 11.667 18.091 1.00 71.25 175 LEU A N 1
ATOM 1382 C CA . LEU A 1 175 ? -24.047 12.500 17.850 1.00 71.25 175 LEU A CA 1
ATOM 1383 C C . LEU A 1 175 ? -25.349 11.693 17.704 1.00 71.25 175 LEU A C 1
ATOM 1385 O O . LEU A 1 175 ? -26.421 12.194 18.033 1.00 71.25 175 LEU A O 1
ATOM 1389 N N . GLU A 1 176 ? -25.274 10.460 17.198 1.00 73.88 176 GLU A N 1
ATOM 1390 C CA . GLU A 1 176 ? -26.443 9.605 16.937 1.00 73.88 176 GLU A CA 1
ATOM 1391 C C . GLU A 1 176 ? -26.924 8.798 18.156 1.00 73.88 176 GLU A C 1
ATOM 1393 O O . GLU A 1 176 ? -28.047 8.286 18.151 1.00 73.88 176 GLU A O 1
ATOM 1398 N N . LYS A 1 177 ? -26.084 8.610 19.179 1.00 70.81 177 LYS A N 1
ATOM 1399 C CA . LYS A 1 177 ? -26.322 7.662 20.283 1.00 70.81 177 LYS A CA 1
ATOM 1400 C C . LYS A 1 177 ? -26.228 8.351 21.646 1.00 70.81 177 LYS A C 1
ATOM 1402 O O . LYS A 1 177 ? -25.795 9.488 21.759 1.00 70.81 177 LYS A O 1
ATOM 1407 N N . ALA A 1 178 ? -26.593 7.631 22.709 1.00 70.19 178 ALA A N 1
ATOM 1408 C CA . ALA A 1 178 ? -26.495 8.079 24.105 1.00 70.19 178 ALA A CA 1
ATOM 1409 C C . ALA A 1 178 ? -25.040 8.153 24.632 1.00 70.19 178 ALA A C 1
ATOM 1411 O O . ALA A 1 178 ? -24.755 7.754 25.761 1.00 70.19 178 ALA A O 1
ATOM 1412 N N . ILE A 1 179 ? -24.099 8.597 23.798 1.00 78.62 179 ILE A N 1
ATOM 1413 C CA . ILE A 1 179 ? -22.694 8.777 24.155 1.00 78.62 179 ILE A CA 1
ATOM 1414 C C . ILE A 1 179 ? -22.536 10.202 24.681 1.00 78.62 179 ILE A C 1
ATOM 1416 O O . ILE A 1 179 ? -22.863 11.170 24.003 1.00 78.62 179 ILE A O 1
ATOM 1420 N N . VAL A 1 180 ? -22.035 10.324 25.904 1.00 83.25 180 VAL A N 1
ATOM 1421 C CA . VAL A 1 180 ? -21.880 11.605 26.611 1.00 83.25 180 VAL A CA 1
ATOM 1422 C C . VAL A 1 180 ? -20.436 12.098 26.625 1.00 83.25 180 VAL A C 1
ATOM 1424 O O . VAL A 1 180 ? -20.179 13.237 27.005 1.00 83.25 180 VAL A O 1
ATOM 1427 N N . GLY A 1 181 ? -19.488 11.261 26.198 1.00 84.19 181 GLY A N 1
ATOM 1428 C CA . GLY A 1 181 ? -18.079 11.623 26.138 1.00 84.19 181 GLY A CA 1
ATOM 1429 C C . GLY A 1 181 ? -17.252 10.700 25.251 1.00 84.19 181 GLY A C 1
ATOM 1430 O O . GLY A 1 181 ? -17.533 9.506 25.130 1.00 84.19 181 GLY A O 1
ATOM 1431 N N . MET A 1 182 ? -16.210 11.282 24.658 1.00 89.31 182 MET A N 1
ATOM 1432 C CA . MET A 1 182 ? -15.162 10.585 23.919 1.00 89.31 182 MET A CA 1
ATOM 1433 C C . MET A 1 182 ? -13.802 11.135 24.362 1.00 89.31 182 MET A C 1
ATOM 1435 O O . MET A 1 182 ? -13.588 12.346 24.340 1.00 89.31 182 MET A O 1
ATOM 1439 N N . GLU A 1 183 ? -12.883 10.256 24.750 1.00 90.44 183 GLU A N 1
ATOM 1440 C CA . GLU A 1 183 ? -11.499 10.602 25.097 1.00 90.44 183 GLU A CA 1
ATOM 1441 C C . GLU A 1 183 ? -10.537 9.775 24.238 1.00 90.44 183 GLU A C 1
ATOM 1443 O O . GLU A 1 183 ? -10.798 8.608 23.968 1.00 90.44 183 GLU A O 1
ATOM 1448 N N . ILE A 1 184 ? -9.415 10.357 23.810 1.00 91.69 184 ILE A N 1
ATOM 1449 C CA . ILE A 1 184 ? -8.408 9.665 22.996 1.00 91.69 184 ILE A CA 1
ATOM 1450 C C . ILE A 1 184 ? -7.079 9.672 23.742 1.00 91.69 184 ILE A C 1
ATOM 1452 O O . ILE A 1 184 ? -6.589 10.724 24.151 1.00 91.69 184 ILE A O 1
ATOM 1456 N N . LYS A 1 185 ? -6.478 8.493 23.896 1.00 92.31 185 LYS A N 1
ATOM 1457 C CA . LYS A 1 185 ? -5.168 8.291 24.521 1.00 92.31 185 LYS A CA 1
ATOM 1458 C C . LYS A 1 185 ? -4.246 7.568 23.560 1.00 92.31 185 LYS A C 1
ATOM 1460 O O . LYS A 1 185 ? -4.649 6.619 22.903 1.00 92.31 185 LYS A O 1
ATOM 1465 N N . LYS A 1 186 ? -2.985 7.982 23.515 1.00 91.38 186 LYS A N 1
ATOM 1466 C CA . LYS A 1 186 ? -1.937 7.263 22.789 1.00 91.38 186 LYS A CA 1
ATOM 1467 C C . LYS A 1 186 ? -1.137 6.409 23.770 1.00 91.38 186 LYS A C 1
ATOM 1469 O O . LYS A 1 186 ? -0.705 6.922 24.801 1.00 91.38 186 LYS A O 1
ATOM 1474 N N . SER A 1 187 ? -0.924 5.137 23.448 1.00 89.00 187 SER A N 1
ATOM 1475 C CA . SER A 1 187 ? -0.089 4.210 24.218 1.00 89.00 187 SER A CA 1
ATOM 1476 C C . SER A 1 187 ? 0.923 3.549 23.288 1.00 89.00 187 SER A C 1
ATOM 1478 O O . SER A 1 187 ? 0.581 2.723 22.446 1.00 89.00 187 SER A O 1
ATOM 1480 N N . GLY A 1 188 ? 2.191 3.952 23.393 1.00 87.94 188 GLY A N 1
ATOM 1481 C CA . GLY A 1 188 ? 3.197 3.567 22.404 1.00 87.94 188 GLY A CA 1
ATOM 1482 C C . GLY A 1 188 ? 2.815 4.090 21.017 1.00 87.94 188 GLY A C 1
ATOM 1483 O O . GLY A 1 188 ? 2.741 5.304 20.815 1.00 87.94 188 GLY A O 1
ATOM 1484 N N . ARG A 1 189 ? 2.575 3.179 20.070 1.00 82.06 189 ARG A N 1
ATOM 1485 C CA . ARG A 1 189 ? 2.088 3.510 18.723 1.00 82.06 189 ARG A CA 1
ATOM 1486 C C . ARG A 1 189 ? 0.563 3.450 18.601 1.00 82.06 189 ARG A C 1
ATOM 1488 O O . ARG A 1 189 ? 0.029 4.090 17.708 1.00 82.06 189 ARG A O 1
ATOM 1495 N N . ASP A 1 190 ? -0.114 2.745 19.502 1.00 89.19 190 ASP A N 1
ATOM 1496 C CA . ASP A 1 190 ? -1.547 2.482 19.408 1.00 89.19 190 ASP A CA 1
ATOM 1497 C C . ASP A 1 190 ? -2.367 3.647 19.979 1.00 89.19 190 ASP A C 1
ATOM 1499 O O . ASP A 1 190 ? -1.931 4.389 20.871 1.00 89.19 190 ASP A O 1
ATOM 1503 N N . PHE A 1 191 ? -3.584 3.792 19.471 1.00 90.75 191 PHE A N 1
ATOM 1504 C CA . PHE A 1 191 ? -4.568 4.763 19.919 1.00 90.75 191 PHE A CA 1
ATOM 1505 C C . PHE A 1 191 ? -5.715 4.049 20.625 1.00 90.75 191 PHE A C 1
ATOM 1507 O O . PHE A 1 191 ? -6.297 3.099 20.113 1.00 90.75 191 PHE A O 1
ATOM 1514 N N . HIS A 1 192 ? -6.058 4.538 21.807 1.00 92.69 192 HIS A N 1
ATOM 1515 C CA . HIS A 1 192 ? -7.157 4.063 22.627 1.00 92.69 192 HIS A CA 1
ATOM 1516 C C . HIS A 1 192 ? -8.227 5.146 22.678 1.00 92.69 192 HIS A C 1
ATOM 1518 O O . HIS A 1 192 ? -7.984 6.236 23.198 1.00 92.69 192 HIS A O 1
ATOM 1524 N N . ILE A 1 193 ? -9.403 4.850 22.144 1.00 91.56 193 ILE A N 1
ATOM 1525 C CA . ILE A 1 193 ? -10.556 5.740 22.150 1.00 91.56 193 ILE A CA 1
ATOM 1526 C C . ILE A 1 193 ? -11.534 5.229 23.202 1.00 91.56 193 ILE A C 1
ATOM 1528 O O . ILE A 1 193 ? -12.056 4.121 23.113 1.00 91.56 193 ILE A O 1
ATOM 1532 N N . LEU A 1 194 ? -11.773 6.040 24.221 1.00 90.81 194 LEU A N 1
ATOM 1533 C CA . LEU A 1 194 ? -12.695 5.747 25.301 1.00 90.81 194 LEU A CA 1
ATOM 1534 C C . LEU A 1 194 ? -14.043 6.395 25.009 1.00 90.81 194 LEU A C 1
ATOM 1536 O O . LEU A 1 194 ? -14.133 7.612 24.866 1.00 90.81 194 LEU A O 1
ATOM 1540 N N . TYR A 1 195 ? -15.085 5.579 24.952 1.00 89.94 195 TYR A N 1
ATOM 1541 C CA . TYR A 1 195 ? -16.472 5.997 24.827 1.00 89.94 195 TYR A CA 1
ATOM 1542 C C . TYR A 1 195 ? -17.160 5.908 26.176 1.00 89.94 195 TYR A C 1
ATOM 1544 O O . TYR A 1 195 ? -17.114 4.866 26.830 1.00 89.94 195 TYR A O 1
ATOM 1552 N N . GLN A 1 196 ? -17.834 6.980 26.571 1.00 87.44 196 GLN A N 1
ATOM 1553 C CA . GLN A 1 196 ? -18.657 7.000 27.770 1.00 87.44 196 GLN A CA 1
ATOM 1554 C C . GLN A 1 196 ? -20.128 7.106 27.377 1.00 87.44 196 GLN A C 1
ATOM 1556 O O . GLN A 1 196 ? -20.535 8.083 26.749 1.00 87.44 196 GLN A O 1
ATOM 1561 N N . THR A 1 197 ? -20.930 6.109 27.744 1.00 85.38 197 THR A N 1
ATOM 1562 C CA . THR A 1 197 ? -22.387 6.147 27.556 1.00 85.38 197 THR A CA 1
ATOM 1563 C C . THR A 1 197 ? -23.091 6.736 28.771 1.00 85.38 197 THR A C 1
ATOM 1565 O O . THR A 1 197 ? -22.604 6.585 29.891 1.00 85.38 197 THR A O 1
ATOM 1568 N N . ASP A 1 198 ? -24.242 7.372 28.552 1.00 79.75 198 ASP A N 1
ATOM 1569 C CA . ASP A 1 198 ? -25.119 7.843 29.625 1.00 79.75 198 ASP A CA 1
ATOM 1570 C C . ASP A 1 198 ? -25.600 6.666 30.488 1.00 79.75 198 ASP A C 1
ATOM 1572 O O . ASP A 1 198 ? -26.048 5.636 29.976 1.00 79.75 198 ASP A O 1
ATOM 1576 N N . ASP A 1 199 ? -25.574 6.847 31.805 1.00 69.12 199 ASP A N 1
ATOM 1577 C CA . ASP A 1 199 ? -26.099 5.897 32.782 1.00 69.12 199 ASP A CA 1
ATOM 1578 C C . ASP A 1 199 ? -27.611 5.657 32.599 1.00 69.12 199 ASP A C 1
ATOM 1580 O O . ASP A 1 199 ? -28.129 4.615 33.014 1.00 69.12 199 ASP A O 1
ATOM 1584 N N . ALA A 1 200 ? -28.318 6.601 31.964 1.00 64.44 200 ALA A N 1
ATOM 1585 C CA . ALA A 1 200 ? -29.734 6.504 31.621 1.00 64.44 200 ALA A CA 1
ATOM 1586 C C . ALA A 1 200 ? -30.021 5.696 30.340 1.00 64.44 200 ALA A C 1
ATOM 1588 O O . ALA A 1 200 ? -31.175 5.337 30.105 1.00 64.44 200 ALA A O 1
ATOM 1589 N N . ALA A 1 201 ? -29.008 5.379 29.521 1.00 64.25 201 ALA A N 1
ATOM 1590 C CA . ALA A 1 201 ? -29.191 4.706 28.230 1.00 64.25 201 ALA A CA 1
ATOM 1591 C C . ALA A 1 201 ? -29.726 3.265 28.352 1.00 64.25 201 ALA A C 1
ATOM 1593 O O . ALA A 1 201 ? -30.273 2.728 27.391 1.00 64.25 201 ALA A O 1
ATOM 1594 N N . GLY A 1 202 ? -29.626 2.653 29.536 1.00 63.72 202 GLY A N 1
ATOM 1595 C CA . GLY A 1 202 ? -30.016 1.266 29.785 1.00 63.72 202 GLY A CA 1
ATOM 1596 C C . GLY A 1 202 ? -29.065 0.260 29.125 1.00 63.72 202 GLY A C 1
ATOM 1597 O O . GLY A 1 202 ? -28.613 0.442 27.995 1.00 63.72 202 GLY A O 1
ATOM 1598 N N . ASP A 1 203 ? -28.786 -0.849 29.815 1.00 71.94 203 ASP A N 1
ATOM 1599 C CA . ASP A 1 203 ? -27.760 -1.825 29.403 1.00 71.94 203 ASP A CA 1
ATOM 1600 C C . ASP A 1 203 ? -27.974 -2.379 27.980 1.00 71.94 203 ASP A C 1
ATOM 1602 O O . ASP A 1 203 ? -27.018 -2.685 27.270 1.00 71.94 203 ASP A O 1
ATOM 1606 N N . SER A 1 204 ? -29.228 -2.446 27.515 1.00 76.25 204 SER A N 1
ATOM 1607 C CA . SER A 1 204 ? -29.571 -2.912 26.165 1.00 76.25 204 SER A CA 1
ATOM 1608 C C . SER A 1 204 ? -29.059 -1.999 25.045 1.00 76.25 204 SER A C 1
ATOM 1610 O O . SER A 1 204 ? -28.702 -2.507 23.982 1.00 76.25 204 SER A O 1
ATOM 1612 N N . VAL A 1 205 ? -29.044 -0.676 25.234 1.00 76.12 205 VAL A N 1
ATOM 1613 C CA . VAL A 1 205 ? -28.580 0.271 24.203 1.00 76.12 205 VAL A CA 1
ATOM 1614 C C . VAL A 1 205 ? -27.062 0.222 24.106 1.00 76.12 205 VAL A C 1
ATOM 1616 O O . VAL A 1 205 ? -26.506 0.227 23.007 1.00 76.12 205 VAL A O 1
ATOM 1619 N N . THR A 1 206 ? -26.389 0.104 25.248 1.00 78.12 206 THR A N 1
ATOM 1620 C CA . THR A 1 206 ? -24.933 0.031 25.276 1.00 78.12 206 THR A CA 1
ATOM 1621 C C . THR A 1 206 ? -24.406 -1.300 24.743 1.00 78.12 206 THR A C 1
ATOM 1623 O O . THR A 1 206 ? -23.421 -1.312 24.009 1.00 78.12 206 THR A O 1
ATOM 1626 N N . LEU A 1 207 ? -25.093 -2.415 25.010 1.00 82.44 207 LEU A N 1
ATOM 1627 C CA . LEU A 1 207 ? -24.776 -3.704 24.384 1.00 82.44 207 LEU A CA 1
ATOM 1628 C C . LEU A 1 207 ? -24.972 -3.671 22.863 1.00 82.44 207 LEU A C 1
ATOM 1630 O O . LEU A 1 207 ? -24.137 -4.199 22.134 1.00 82.44 207 LEU A O 1
ATOM 1634 N N . ALA A 1 208 ? -26.022 -3.008 22.367 1.00 83.88 208 ALA A N 1
ATOM 1635 C CA . ALA A 1 208 ? -26.223 -2.842 20.927 1.00 83.88 208 ALA A CA 1
ATOM 1636 C C . ALA A 1 208 ? -25.090 -2.031 20.273 1.00 83.88 208 ALA A C 1
ATOM 1638 O O . ALA A 1 208 ? -24.656 -2.370 19.176 1.00 83.88 208 ALA A O 1
ATOM 1639 N N . LEU A 1 209 ? -24.575 -1.003 20.957 1.00 82.56 209 LEU A N 1
ATOM 1640 C CA . LEU A 1 209 ? -23.409 -0.243 20.500 1.00 82.56 209 LEU A CA 1
ATOM 1641 C C . LEU A 1 209 ? -22.142 -1.110 20.456 1.00 82.56 209 LEU A C 1
ATOM 1643 O O . LEU A 1 209 ? -21.390 -1.030 19.491 1.00 82.56 209 LEU A O 1
ATOM 1647 N N . VAL A 1 210 ? -21.911 -1.952 21.470 1.00 85.62 210 VAL A N 1
ATOM 1648 C CA . VAL A 1 210 ? -20.788 -2.907 21.484 1.00 85.62 210 VAL A CA 1
ATOM 1649 C C . VAL A 1 210 ? -20.879 -3.870 20.299 1.00 85.62 210 VAL A C 1
ATOM 1651 O O . VAL A 1 210 ? -19.879 -4.090 19.622 1.00 85.62 210 VAL A O 1
ATOM 1654 N N . GLU A 1 211 ? -22.057 -4.431 20.026 1.00 87.00 211 GLU A N 1
ATOM 1655 C CA . GLU A 1 211 ? -22.256 -5.345 18.895 1.00 87.00 211 GLU A CA 1
ATOM 1656 C C . GLU A 1 211 ? -22.088 -4.644 17.540 1.00 87.00 211 GLU A C 1
ATOM 1658 O O . GLU A 1 211 ? -21.430 -5.187 16.657 1.00 87.00 211 GLU A O 1
ATOM 1663 N N . GLU A 1 212 ? -22.592 -3.416 17.384 1.00 85.94 212 GLU A N 1
ATOM 1664 C CA . GLU A 1 212 ? -22.363 -2.595 16.183 1.00 85.94 212 GLU A CA 1
ATOM 1665 C C . GLU A 1 212 ? -20.859 -2.345 15.970 1.00 85.94 212 GLU A C 1
ATOM 1667 O O . GLU A 1 212 ? -20.339 -2.569 14.882 1.00 85.94 212 GLU A O 1
ATOM 1672 N N . MET A 1 213 ? -20.129 -1.978 17.026 1.00 84.50 213 MET A N 1
ATOM 1673 C CA . MET A 1 213 ? -18.677 -1.758 16.972 1.00 84.50 213 MET A CA 1
ATOM 1674 C C . MET A 1 213 ? -17.892 -3.057 16.739 1.00 84.50 213 MET A C 1
ATOM 1676 O O . MET A 1 213 ? -16.802 -3.031 16.187 1.00 84.50 213 MET A O 1
ATOM 1680 N N . ARG A 1 214 ? -18.412 -4.229 17.110 1.00 85.69 214 ARG A N 1
ATOM 1681 C CA . ARG A 1 214 ? -17.768 -5.511 16.769 1.00 85.69 214 ARG A CA 1
ATOM 1682 C C . ARG A 1 214 ? -17.888 -5.860 15.292 1.00 85.69 214 ARG A C 1
ATOM 1684 O O . ARG A 1 214 ? -17.016 -6.552 14.780 1.00 85.69 214 ARG A O 1
ATOM 1691 N N . GLN A 1 215 ? -18.923 -5.376 14.609 1.00 85.12 215 GLN A N 1
ATOM 1692 C CA . GLN A 1 215 ? -19.047 -5.505 13.149 1.00 85.12 215 GLN A CA 1
ATOM 1693 C C . GLN A 1 215 ? -18.035 -4.631 12.400 1.00 85.12 215 GLN A C 1
ATOM 1695 O O . GLN A 1 215 ? -17.890 -4.753 11.192 1.00 85.12 215 GLN A O 1
ATOM 1700 N N . TRP A 1 216 ? -17.366 -3.733 13.118 1.00 78.38 216 TRP A N 1
ATOM 1701 C CA . TRP A 1 216 ? -16.307 -2.859 12.631 1.00 78.38 216 TRP A CA 1
ATOM 1702 C C . TRP A 1 216 ? -14.903 -3.444 12.879 1.00 78.38 216 TRP A C 1
ATOM 1704 O O . TRP A 1 216 ? -13.884 -2.766 12.717 1.00 78.38 216 TRP A O 1
ATOM 1714 N N . ARG A 1 217 ? -14.837 -4.694 13.326 1.00 70.31 217 ARG A N 1
ATOM 1715 C CA . ARG A 1 217 ? -13.595 -5.456 13.355 1.00 70.31 217 ARG A CA 1
ATOM 1716 C C . ARG A 1 217 ? -13.255 -6.012 11.977 1.00 70.31 217 ARG A C 1
ATOM 1718 O O . ARG A 1 217 ? -14.181 -6.168 11.159 1.00 70.31 217 ARG A O 1
#